Protein AF-A0A1B3NDP9-F1 (afdb_monomer_lite)

Structure (mmCIF, N/CA/C/O backbone):
data_AF-A0A1B3NDP9-F1
#
_entry.id   AF-A0A1B3NDP9-F1
#
loop_
_atom_site.group_PDB
_atom_site.id
_atom_site.type_symbol
_atom_site.label_atom_id
_atom_site.label_alt_id
_atom_site.label_comp_id
_atom_site.label_asym_id
_atom_site.label_entity_id
_atom_site.label_seq_id
_atom_site.pdbx_PDB_ins_code
_atom_site.Cartn_x
_atom_site.Cartn_y
_atom_site.Cartn_z
_atom_site.occupancy
_atom_site.B_iso_or_equiv
_atom_site.auth_seq_id
_atom_site.auth_comp_id
_atom_site.auth_asym_id
_atom_site.auth_atom_id
_atom_site.pdbx_PDB_model_num
ATOM 1 N N . MET A 1 1 ? 30.688 -17.152 -13.159 1.00 40.81 1 MET A N 1
ATOM 2 C CA . MET A 1 1 ? 31.015 -16.757 -11.773 1.00 40.81 1 MET A CA 1
ATOM 3 C C . MET A 1 1 ? 29.849 -17.170 -10.891 1.00 40.81 1 MET A C 1
ATOM 5 O O . MET A 1 1 ? 28.727 -16.907 -11.308 1.00 40.81 1 MET A O 1
ATOM 9 N N . PRO A 1 2 ? 30.058 -17.880 -9.772 1.00 32.66 2 PRO A N 1
ATOM 10 C CA . PRO A 1 2 ? 28.953 -18.312 -8.930 1.00 32.66 2 PRO A CA 1
ATOM 11 C C . PRO A 1 2 ? 28.481 -17.126 -8.084 1.00 32.66 2 PRO A C 1
ATOM 13 O O . PRO A 1 2 ? 29.276 -16.501 -7.384 1.00 32.66 2 PRO A O 1
ATOM 16 N N . VAL A 1 3 ? 27.194 -16.797 -8.183 1.00 34.94 3 VAL A N 1
ATOM 17 C CA . VAL A 1 3 ? 26.541 -15.841 -7.287 1.00 34.94 3 VAL A CA 1
ATOM 18 C C . VAL A 1 3 ? 26.443 -16.514 -5.922 1.00 34.94 3 VAL A C 1
ATOM 20 O O . VAL A 1 3 ? 25.873 -17.597 -5.790 1.00 34.94 3 VAL A O 1
ATOM 23 N N . VAL A 1 4 ? 27.069 -15.904 -4.920 1.00 35.12 4 VAL A N 1
ATOM 24 C CA . VAL A 1 4 ? 27.038 -16.370 -3.534 1.00 35.12 4 VAL A CA 1
ATOM 25 C C . VAL A 1 4 ? 25.612 -16.195 -3.018 1.00 35.12 4 VAL A C 1
ATOM 27 O O . VAL A 1 4 ? 25.198 -15.092 -2.677 1.00 35.12 4 VAL A O 1
ATOM 30 N N . SER A 1 5 ? 24.854 -17.289 -2.980 1.00 41.88 5 SER A N 1
ATOM 31 C CA . SER A 1 5 ? 23.540 -17.330 -2.343 1.00 41.88 5 SER A CA 1
ATOM 32 C C . SER A 1 5 ? 23.745 -17.364 -0.829 1.00 41.88 5 SER A C 1
ATOM 34 O O . SER A 1 5 ? 23.918 -18.432 -0.237 1.00 41.88 5 SER A O 1
ATOM 36 N N . GLN A 1 6 ? 23.789 -16.193 -0.190 1.00 36.75 6 GLN A N 1
ATOM 37 C CA . GLN A 1 6 ? 23.685 -16.122 1.265 1.00 36.75 6 GLN A CA 1
ATOM 38 C C . GLN A 1 6 ? 22.266 -16.530 1.656 1.00 36.75 6 GLN A C 1
ATOM 40 O O . GLN A 1 6 ? 21.321 -15.756 1.545 1.00 36.75 6 GLN A O 1
ATOM 45 N N . THR A 1 7 ? 22.124 -17.775 2.106 1.00 38.69 7 THR A N 1
ATOM 46 C CA . THR A 1 7 ? 20.913 -18.236 2.784 1.00 38.69 7 THR A CA 1
ATOM 47 C C . THR A 1 7 ? 20.941 -17.644 4.187 1.00 38.69 7 THR A C 1
ATOM 49 O O . THR A 1 7 ? 21.452 -18.253 5.124 1.00 38.69 7 THR A O 1
ATOM 52 N N . ILE A 1 8 ? 20.464 -16.408 4.321 1.00 39.12 8 ILE A N 1
ATOM 53 C CA . ILE A 1 8 ? 20.088 -15.876 5.626 1.00 39.12 8 ILE A CA 1
ATOM 54 C C . ILE A 1 8 ? 18.758 -16.548 5.951 1.00 39.12 8 ILE A C 1
ATOM 56 O O . ILE A 1 8 ? 17.763 -16.318 5.266 1.00 39.12 8 ILE A O 1
ATOM 60 N N . ALA A 1 9 ? 18.750 -17.417 6.961 1.00 36.53 9 ALA A N 1
ATOM 61 C CA . ALA A 1 9 ? 17.515 -17.865 7.585 1.00 36.53 9 ALA A CA 1
ATOM 62 C C . ALA A 1 9 ? 16.862 -16.636 8.234 1.00 36.53 9 ALA A C 1
ATOM 64 O O . ALA A 1 9 ? 17.174 -16.270 9.366 1.00 36.53 9 ALA A O 1
ATOM 65 N N . LEU A 1 10 ? 16.037 -15.932 7.462 1.00 39.84 10 LEU A N 1
ATOM 66 C CA . LEU A 1 10 ? 15.245 -14.815 7.941 1.00 39.84 10 LEU A CA 1
ATOM 67 C C . LEU A 1 10 ? 14.065 -15.425 8.693 1.00 39.84 10 LEU A C 1
ATOM 69 O O . LEU A 1 10 ? 13.081 -15.831 8.081 1.00 39.84 10 LEU A O 1
ATOM 73 N N . ASN A 1 11 ? 14.181 -15.510 10.021 1.00 43.97 11 ASN A N 1
ATOM 74 C CA . ASN A 1 11 ? 12.992 -15.453 10.869 1.00 43.97 11 ASN A CA 1
ATOM 75 C C . ASN A 1 11 ? 12.136 -14.295 10.336 1.00 43.97 11 ASN A C 1
ATOM 77 O O . ASN A 1 11 ? 12.702 -13.224 10.088 1.00 43.97 11 ASN A O 1
ATOM 81 N N . GLU A 1 12 ? 10.837 -14.512 10.096 1.00 50.56 12 GLU A N 1
ATOM 82 C CA . GLU A 1 12 ? 9.945 -13.408 9.723 1.00 50.56 12 GLU A CA 1
ATOM 83 C C . GLU A 1 12 ? 10.166 -12.294 10.743 1.00 50.56 12 GLU A C 1
ATOM 85 O O . GLU A 1 12 ? 10.033 -12.550 11.945 1.00 50.56 12 GLU A O 1
ATOM 90 N N . PRO A 1 13 ? 10.653 -11.116 10.326 1.00 49.94 13 PRO A N 1
ATOM 91 C CA . PRO A 1 13 ? 11.009 -10.124 11.307 1.00 49.94 13 PRO A CA 1
ATOM 92 C C . PRO A 1 13 ? 9.750 -9.635 11.986 1.00 49.94 13 PRO A C 1
ATOM 94 O O . PRO A 1 13 ? 8.660 -9.620 11.418 1.00 49.94 13 PRO A O 1
ATOM 97 N N . ASP A 1 14 ? 9.955 -9.206 13.218 1.00 57.84 14 ASP A N 1
ATOM 98 C CA . ASP A 1 14 ? 9.004 -8.388 13.929 1.00 57.84 14 ASP A CA 1
ATOM 99 C C . ASP A 1 14 ? 8.771 -7.113 13.107 1.00 57.84 14 ASP A C 1
ATOM 101 O O . ASP A 1 14 ? 9.648 -6.249 13.008 1.00 57.84 14 ASP A O 1
ATOM 105 N N . LEU A 1 15 ? 7.624 -7.050 12.432 1.00 63.59 15 LEU A N 1
ATOM 106 C CA . LEU A 1 15 ? 7.212 -5.924 11.600 1.00 63.59 15 LEU A CA 1
ATOM 107 C C . LEU A 1 15 ? 6.603 -4.793 12.441 1.00 63.59 15 LEU A C 1
ATOM 109 O O . LEU A 1 15 ? 5.802 -4.010 11.932 1.00 63.59 15 LEU A O 1
ATOM 113 N N . ALA A 1 16 ? 6.969 -4.696 13.720 1.00 59.72 16 ALA A N 1
ATOM 114 C CA . ALA A 1 16 ? 6.614 -3.573 14.571 1.00 59.72 16 ALA A CA 1
ATOM 115 C C . ALA A 1 16 ? 7.004 -2.221 13.913 1.00 59.72 16 ALA A C 1
ATOM 117 O O . ALA A 1 16 ? 8.060 -2.102 13.294 1.00 59.72 16 ALA A O 1
ATOM 118 N N . PRO A 1 17 ? 6.199 -1.152 14.023 1.00 51.91 17 PRO A N 1
ATOM 119 C CA . PRO A 1 17 ? 6.420 0.127 13.345 1.00 51.91 17 PRO A CA 1
ATOM 120 C C . PRO A 1 17 ? 7.770 0.786 13.612 1.00 51.91 17 PRO A C 1
ATOM 122 O O . PRO A 1 17 ? 8.329 1.416 12.714 1.00 51.91 17 PRO A O 1
ATOM 125 N N . GLU A 1 18 ? 8.331 0.622 14.808 1.00 57.50 18 GLU A N 1
ATOM 126 C CA . GLU A 1 18 ? 9.677 1.085 15.146 1.00 57.50 18 GLU A CA 1
ATOM 127 C C . GLU A 1 18 ? 10.772 0.441 14.276 1.00 57.50 18 GLU A C 1
ATOM 129 O O . GLU A 1 18 ? 11.823 1.057 14.064 1.00 57.50 18 GLU A O 1
ATOM 134 N N . THR A 1 19 ? 10.520 -0.747 13.715 1.00 65.62 19 THR A N 1
ATOM 135 C CA . THR A 1 19 ? 11.422 -1.470 12.806 1.00 65.62 19 THR A CA 1
ATOM 136 C C . THR A 1 19 ? 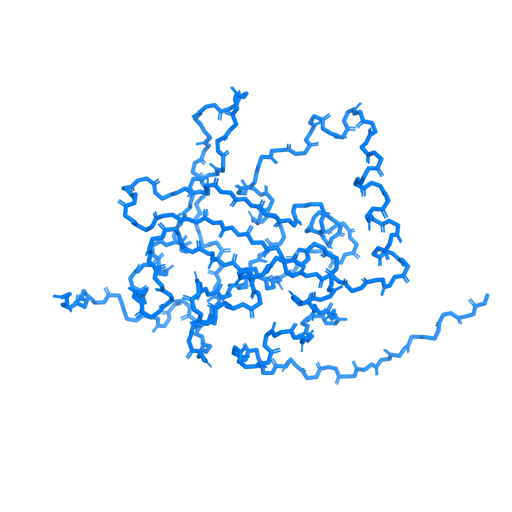11.064 -1.270 11.328 1.00 65.62 19 THR A C 1
ATOM 138 O O . THR A 1 19 ? 11.900 -1.522 10.457 1.00 65.62 19 THR A O 1
ATOM 141 N N . LEU A 1 20 ? 9.888 -0.709 11.007 1.00 77.38 20 LEU A N 1
ATOM 142 C CA . LEU A 1 20 ? 9.406 -0.567 9.624 1.00 77.38 20 LEU A CA 1
ATOM 143 C C . LEU A 1 20 ? 10.188 0.434 8.763 1.00 77.38 20 LEU A C 1
ATOM 145 O O . LEU A 1 20 ? 9.966 0.495 7.556 1.00 77.38 20 LEU A O 1
ATOM 149 N N . LYS A 1 21 ? 11.152 1.180 9.318 1.00 85.62 21 LYS A N 1
ATOM 150 C CA . LYS A 1 21 ? 12.063 2.015 8.510 1.00 85.62 21 LYS A CA 1
ATOM 151 C C . LYS A 1 21 ? 12.954 1.178 7.598 1.00 85.62 21 LYS A C 1
ATOM 153 O O . LYS A 1 21 ? 13.183 1.570 6.456 1.00 85.62 21 LYS A O 1
ATOM 158 N N . ARG A 1 22 ? 13.459 0.047 8.095 1.00 89.69 22 ARG A N 1
ATOM 159 C CA . ARG A 1 22 ? 14.255 -0.905 7.320 1.00 89.69 22 ARG A CA 1
ATOM 160 C C . ARG A 1 22 ? 14.105 -2.298 7.913 1.00 89.69 22 ARG A C 1
ATOM 162 O O . ARG A 1 22 ? 14.540 -2.539 9.033 1.00 89.69 22 ARG A O 1
ATOM 169 N N . PHE A 1 23 ? 13.540 -3.213 7.141 1.00 88.50 23 PHE A N 1
ATOM 170 C CA . PHE A 1 23 ? 13.155 -4.543 7.612 1.00 88.50 23 PHE A CA 1
ATOM 171 C C . PHE A 1 23 ? 13.248 -5.565 6.476 1.00 88.50 23 PHE A C 1
ATOM 173 O O . PHE A 1 23 ? 13.549 -5.206 5.338 1.00 88.50 23 PHE A O 1
ATOM 180 N N . SER A 1 24 ? 13.032 -6.846 6.775 1.00 86.81 24 SER A N 1
ATOM 181 C CA . SER A 1 24 ? 12.961 -7.898 5.752 1.00 86.81 24 SER A CA 1
ATOM 182 C C . SER A 1 24 ? 11.559 -8.506 5.673 1.00 86.81 24 SER A C 1
ATOM 184 O O . SER A 1 24 ? 10.819 -8.456 6.631 1.00 86.81 24 SER A O 1
ATOM 186 N N . HIS A 1 25 ? 11.129 -9.078 4.560 1.00 86.62 25 HIS A N 1
ATOM 187 C CA . HIS A 1 25 ? 9.886 -9.857 4.502 1.00 86.62 25 HIS A CA 1
ATOM 188 C C . HIS A 1 25 ? 9.925 -10.779 3.293 1.00 86.62 25 HIS A C 1
ATOM 190 O O . HIS A 1 25 ? 10.295 -10.342 2.198 1.00 86.62 25 HIS A O 1
ATOM 196 N N . GLY A 1 26 ? 9.585 -12.056 3.483 1.00 83.00 26 GLY A N 1
ATOM 197 C CA . GLY A 1 26 ? 9.612 -13.056 2.411 1.00 83.00 26 GLY A CA 1
ATOM 198 C C . GLY A 1 26 ? 10.949 -13.096 1.659 1.00 83.00 26 GLY A C 1
ATOM 199 O O . GLY A 1 26 ? 10.969 -13.054 0.433 1.00 83.00 26 GLY A O 1
ATOM 200 N N . GLY A 1 27 ? 12.077 -13.053 2.378 1.00 83.00 27 GLY A N 1
ATOM 201 C CA . GLY A 1 27 ? 13.411 -13.075 1.762 1.00 83.00 27 GLY A CA 1
ATOM 202 C C . GLY A 1 27 ? 13.909 -11.746 1.177 1.00 83.00 27 GLY A C 1
ATOM 203 O O . GLY A 1 27 ? 15.006 -11.707 0.626 1.00 83.00 27 GLY A O 1
ATOM 204 N N . ARG A 1 28 ? 13.134 -10.658 1.272 1.00 85.06 28 ARG A N 1
ATOM 205 C CA . ARG A 1 28 ? 13.445 -9.354 0.654 1.00 85.06 28 ARG A CA 1
ATOM 206 C C . ARG A 1 28 ? 13.723 -8.309 1.718 1.00 85.06 28 ARG A C 1
ATOM 208 O O . ARG A 1 28 ? 13.092 -8.353 2.762 1.00 85.06 28 ARG A O 1
ATOM 215 N N . VAL A 1 29 ? 14.612 -7.359 1.446 1.00 90.06 29 VAL A N 1
ATOM 216 C CA . VAL A 1 29 ? 14.857 -6.206 2.326 1.00 90.06 29 VAL A CA 1
ATOM 217 C C . VAL A 1 29 ? 14.084 -5.006 1.793 1.00 90.06 29 VAL A C 1
ATOM 219 O O . VAL A 1 29 ? 14.114 -4.743 0.592 1.00 90.06 29 VAL A O 1
ATOM 222 N N . TYR A 1 30 ? 13.437 -4.273 2.692 1.00 92.12 30 TYR A N 1
ATOM 223 C CA . TYR A 1 30 ? 12.758 -3.016 2.413 1.00 92.12 30 TYR A CA 1
ATOM 224 C C . TYR A 1 30 ? 13.416 -1.884 3.198 1.00 92.12 30 TYR A C 1
ATOM 226 O O . TYR A 1 30 ? 13.801 -2.075 4.351 1.00 92.12 30 TYR A O 1
ATOM 234 N N . ASP A 1 31 ? 13.523 -0.702 2.595 1.00 93.44 31 ASP A N 1
ATOM 235 C CA . ASP A 1 31 ? 14.050 0.506 3.236 1.00 93.44 31 ASP A CA 1
ATOM 236 C C . ASP A 1 31 ? 13.204 1.722 2.837 1.00 93.44 31 ASP A C 1
ATOM 238 O O . ASP A 1 31 ? 13.195 2.135 1.680 1.00 93.44 31 ASP A O 1
ATOM 242 N N . GLN A 1 32 ? 12.486 2.295 3.802 1.00 93.56 32 GLN A N 1
ATOM 243 C CA . GLN A 1 32 ? 11.547 3.401 3.569 1.00 93.56 32 GLN A CA 1
ATOM 244 C C . GLN A 1 32 ? 12.230 4.772 3.566 1.00 93.56 32 GLN A C 1
ATOM 246 O O . GLN A 1 32 ? 11.573 5.783 3.337 1.00 93.56 32 GLN A O 1
ATOM 251 N N . VAL A 1 33 ? 13.531 4.831 3.869 1.00 92.56 33 VAL A N 1
ATOM 252 C CA . VAL A 1 33 ? 14.300 6.080 3.961 1.00 92.56 33 VAL A CA 1
ATOM 253 C C . VAL A 1 33 ? 15.181 6.262 2.732 1.00 92.56 33 VAL A C 1
ATOM 255 O O . VAL A 1 33 ? 15.250 7.356 2.179 1.00 92.56 33 VAL A O 1
ATOM 258 N N . SER A 1 34 ? 15.869 5.199 2.320 1.00 93.88 34 SER A N 1
ATOM 259 C CA . SER A 1 34 ? 16.864 5.219 1.245 1.00 93.88 34 SER A CA 1
ATOM 260 C C . SER A 1 34 ? 16.594 4.216 0.125 1.00 93.88 34 SER A C 1
ATOM 262 O O . SER A 1 34 ? 17.306 4.228 -0.878 1.00 93.88 34 SER A O 1
ATOM 264 N N . GLY A 1 35 ? 15.580 3.358 0.271 1.00 93.75 35 GLY A N 1
ATOM 265 C CA . GLY A 1 35 ? 15.195 2.416 -0.771 1.00 93.75 35 GLY A CA 1
ATOM 266 C C . GLY A 1 35 ? 14.596 3.109 -1.994 1.00 93.75 35 GLY A C 1
ATOM 267 O O . GLY A 1 35 ? 14.087 4.229 -1.933 1.00 93.75 35 GLY A O 1
ATOM 268 N N . LEU A 1 36 ? 14.642 2.424 -3.133 1.00 93.19 36 LEU A N 1
ATOM 269 C CA . LEU A 1 36 ? 14.083 2.928 -4.383 1.00 93.19 36 LEU A CA 1
ATOM 270 C C . LEU A 1 36 ? 12.588 3.216 -4.228 1.00 93.19 36 LEU A C 1
ATOM 272 O O . LEU A 1 36 ? 11.820 2.346 -3.810 1.00 93.19 36 LEU A O 1
ATOM 276 N N . GLY A 1 37 ? 12.206 4.448 -4.573 1.00 92.06 37 GLY A N 1
ATOM 277 C CA . GLY A 1 37 ? 10.855 4.979 -4.394 1.00 92.06 37 GLY A CA 1
ATOM 278 C C . GLY A 1 37 ? 10.448 5.200 -2.939 1.00 92.06 37 GLY A C 1
ATOM 279 O O . GLY A 1 37 ? 9.269 5.097 -2.620 1.00 92.06 37 GLY A O 1
ATOM 280 N N . ALA A 1 38 ? 11.408 5.478 -2.053 1.00 93.69 38 ALA A N 1
ATOM 281 C CA . ALA A 1 38 ? 11.133 5.922 -0.691 1.00 93.69 38 ALA A CA 1
ATOM 282 C C . ALA A 1 38 ? 10.265 7.187 -0.676 1.00 93.69 38 ALA A C 1
ATOM 284 O O . ALA A 1 38 ? 10.551 8.178 -1.353 1.00 93.69 38 ALA A O 1
ATOM 285 N N . VAL A 1 39 ? 9.212 7.149 0.139 1.00 93.25 39 VAL A N 1
ATOM 286 C CA . VAL A 1 39 ? 8.258 8.246 0.325 1.00 93.25 39 VAL A CA 1
ATOM 287 C C . VAL A 1 39 ? 8.268 8.635 1.806 1.00 93.25 39 VAL A C 1
ATOM 289 O O . VAL A 1 39 ? 8.058 7.764 2.653 1.00 93.25 39 VAL A O 1
ATOM 292 N N . PRO A 1 40 ? 8.479 9.921 2.159 1.00 93.06 40 PRO A N 1
ATOM 293 C CA . PRO A 1 40 ? 8.628 10.345 3.554 1.00 93.06 40 PRO A CA 1
ATOM 294 C C . PRO A 1 40 ? 7.479 9.948 4.489 1.00 93.06 40 PRO A C 1
ATOM 296 O O . PRO A 1 40 ? 7.720 9.690 5.668 1.00 93.06 40 PRO A O 1
ATOM 299 N N . ASP A 1 41 ? 6.249 9.894 3.977 1.00 93.94 41 ASP A N 1
ATOM 300 C CA . ASP A 1 41 ? 5.072 9.531 4.773 1.00 93.94 41 ASP A CA 1
ATOM 301 C C . ASP A 1 41 ? 5.047 8.035 5.108 1.00 93.94 41 ASP A C 1
ATOM 303 O O . ASP A 1 41 ? 4.680 7.662 6.220 1.00 93.94 41 ASP A O 1
ATOM 307 N N . VAL A 1 42 ? 5.544 7.179 4.208 1.00 93.31 42 VAL A N 1
ATOM 308 C CA . VAL A 1 42 ? 5.702 5.738 4.466 1.00 93.31 42 VAL A CA 1
ATOM 309 C C . VAL A 1 42 ? 6.754 5.489 5.554 1.00 93.31 42 VAL A C 1
ATOM 311 O O . VAL A 1 42 ? 6.582 4.613 6.395 1.00 93.31 42 VAL A O 1
ATOM 314 N N . ALA A 1 43 ? 7.808 6.309 5.629 1.00 91.38 43 ALA A N 1
ATOM 315 C CA . ALA A 1 43 ? 8.793 6.242 6.716 1.00 91.38 43 ALA A CA 1
ATOM 316 C C . ALA A 1 43 ? 8.241 6.671 8.095 1.00 91.38 43 ALA A C 1
ATOM 318 O O . ALA A 1 43 ? 8.939 6.535 9.104 1.00 91.38 43 ALA A O 1
ATOM 319 N N . LYS A 1 44 ? 7.017 7.213 8.136 1.00 91.94 44 LYS A N 1
ATOM 320 C CA . LYS A 1 44 ? 6.281 7.670 9.326 1.00 91.94 44 LYS A CA 1
ATOM 321 C C . LYS A 1 44 ? 4.906 6.995 9.393 1.00 91.94 44 LYS A C 1
ATOM 323 O O . LYS A 1 44 ? 3.891 7.641 9.670 1.00 91.94 44 LYS A O 1
ATOM 328 N N . ILE A 1 45 ? 4.862 5.706 9.054 1.00 92.50 45 ILE A N 1
ATOM 329 C CA . ILE A 1 45 ? 3.605 4.971 8.902 1.00 92.50 45 ILE A CA 1
ATOM 330 C C . ILE A 1 45 ? 2.802 4.905 10.205 1.00 92.50 45 ILE A C 1
ATOM 332 O O . ILE A 1 45 ? 1.587 5.024 10.168 1.00 92.50 45 ILE A O 1
ATOM 336 N N . ASP A 1 46 ? 3.474 4.857 11.354 1.00 90.81 46 ASP A N 1
ATOM 337 C CA . ASP A 1 46 ? 2.885 4.958 12.697 1.00 90.81 46 ASP A CA 1
ATOM 338 C C . ASP A 1 46 ? 2.102 6.261 12.941 1.00 90.81 46 ASP A C 1
ATOM 340 O O . ASP A 1 46 ? 1.267 6.335 13.843 1.00 90.81 46 ASP A O 1
ATOM 344 N N . HIS A 1 47 ? 2.354 7.295 12.136 1.00 93.19 47 HIS A N 1
ATOM 345 C CA . HIS A 1 47 ? 1.619 8.551 12.159 1.00 93.19 47 HIS A CA 1
ATOM 346 C C . HIS A 1 47 ? 0.560 8.640 11.054 1.00 93.19 47 HIS A C 1
ATOM 348 O O . HIS A 1 47 ? -0.548 9.122 11.306 1.00 93.19 47 HIS A O 1
ATOM 354 N N . TYR A 1 48 ? 0.890 8.212 9.835 1.00 95.62 48 TYR A N 1
ATOM 355 C CA . TYR A 1 48 ? 0.074 8.477 8.643 1.00 95.62 48 TYR A CA 1
ATOM 356 C C . TYR A 1 48 ? -0.799 7.316 8.177 1.00 95.62 48 TYR A C 1
ATOM 358 O O . TYR A 1 48 ? -1.647 7.520 7.307 1.00 95.62 48 TYR A O 1
ATOM 366 N N . GLY A 1 49 ? -0.604 6.113 8.707 1.00 96.00 49 GLY A N 1
ATOM 367 C CA . GLY A 1 49 ? -1.208 4.944 8.102 1.00 96.00 49 GLY A CA 1
ATOM 368 C C . GLY A 1 49 ? -1.042 3.645 8.867 1.00 96.00 49 GLY A C 1
ATOM 369 O O . GLY A 1 49 ? -0.925 3.608 10.088 1.00 96.00 49 GLY A O 1
ATOM 370 N N . LEU A 1 50 ? -1.073 2.567 8.098 1.00 96.12 50 LEU A N 1
ATOM 371 C CA . LEU A 1 50 ? -0.876 1.196 8.549 1.00 96.12 50 LEU A CA 1
ATOM 372 C C . LEU A 1 50 ? -0.188 0.390 7.446 1.00 96.12 50 LEU A C 1
ATOM 374 O O . LEU A 1 50 ? -0.123 0.834 6.296 1.00 96.12 50 LEU A O 1
ATOM 378 N N . VAL A 1 51 ? 0.322 -0.793 7.776 1.00 96.25 51 VAL A N 1
ATOM 379 C CA . VAL A 1 51 ? 0.875 -1.726 6.783 1.00 96.25 51 VAL A CA 1
ATOM 380 C C . VAL A 1 51 ? -0.035 -2.932 6.663 1.00 96.25 51 VAL A C 1
ATOM 382 O O . VAL A 1 51 ? -0.427 -3.508 7.667 1.00 96.25 51 VAL A O 1
ATOM 385 N N . VAL A 1 52 ? -0.351 -3.345 5.442 1.00 97.19 52 VAL A N 1
ATOM 386 C CA . VAL A 1 52 ? -1.116 -4.566 5.166 1.00 97.19 52 VAL A CA 1
ATOM 387 C C . VAL A 1 52 ? -0.266 -5.576 4.414 1.00 97.19 52 VAL A C 1
ATOM 389 O O . VAL A 1 52 ? 0.635 -5.200 3.662 1.00 97.19 52 VAL A O 1
ATOM 392 N N . MET A 1 53 ? -0.587 -6.856 4.580 1.00 96.38 53 MET A N 1
ATOM 393 C CA . MET A 1 53 ? -0.036 -7.930 3.757 1.00 96.38 53 MET A CA 1
ATOM 394 C C . MET A 1 53 ? -0.929 -8.147 2.546 1.00 96.38 53 MET A C 1
ATOM 396 O O . MET A 1 53 ? -1.944 -8.834 2.612 1.00 96.38 53 MET A O 1
ATOM 400 N N . MET A 1 54 ? -0.555 -7.537 1.427 1.00 98.00 54 MET A N 1
ATOM 401 C CA . MET A 1 54 ? -1.344 -7.549 0.199 1.00 98.00 54 MET A CA 1
ATOM 402 C C . MET A 1 54 ? -0.601 -8.311 -0.891 1.00 98.00 54 MET A C 1
ATOM 404 O O . MET A 1 54 ? 0.604 -8.139 -1.078 1.00 98.00 54 MET A O 1
ATOM 408 N N . ARG A 1 55 ? -1.316 -9.148 -1.647 1.00 98.19 55 ARG A N 1
ATOM 409 C CA . ARG A 1 55 ? -0.723 -9.799 -2.821 1.00 98.19 55 ARG A CA 1
ATOM 410 C C . ARG A 1 55 ? -0.365 -8.757 -3.888 1.00 98.19 55 ARG A C 1
ATOM 412 O O . ARG A 1 55 ? -1.167 -7.848 -4.127 1.00 98.19 55 ARG A O 1
ATOM 419 N N . PRO A 1 56 ? 0.782 -8.892 -4.575 1.00 97.88 56 PRO A N 1
ATOM 420 C CA . PRO A 1 56 ? 1.149 -8.020 -5.684 1.00 97.88 56 PRO A CA 1
ATOM 421 C C . PRO A 1 56 ? 0.043 -7.866 -6.738 1.00 97.88 56 PRO A C 1
ATOM 423 O O . PRO A 1 56 ? -0.228 -6.751 -7.180 1.00 97.88 56 PRO A O 1
ATOM 426 N N . SER A 1 57 ? -0.642 -8.951 -7.109 1.00 98.00 57 SER A N 1
ATOM 427 C CA . SER A 1 57 ? -1.756 -8.925 -8.065 1.00 98.00 57 SER A CA 1
ATOM 428 C C . SER A 1 57 ? -2.924 -8.051 -7.596 1.00 98.00 57 SER A C 1
ATOM 430 O O . SER A 1 57 ? -3.462 -7.271 -8.385 1.00 98.00 57 SER A O 1
ATOM 432 N N . VAL A 1 58 ? -3.270 -8.114 -6.307 1.00 98.38 58 VAL A N 1
ATOM 433 C CA . VAL A 1 58 ? -4.317 -7.286 -5.695 1.00 98.38 58 VAL A CA 1
ATOM 434 C C . VAL A 1 58 ? -3.905 -5.817 -5.716 1.00 98.38 58 VAL A C 1
ATOM 436 O O . VAL A 1 58 ? -4.668 -4.984 -6.204 1.00 98.38 58 VAL A O 1
ATOM 439 N N . PHE A 1 59 ? -2.679 -5.492 -5.298 1.00 98.50 59 PHE A N 1
ATOM 440 C CA . PHE A 1 59 ? -2.159 -4.121 -5.362 1.00 98.50 59 PHE A CA 1
ATOM 441 C C . PHE A 1 59 ? -2.228 -3.553 -6.787 1.00 98.50 59 PHE A C 1
ATOM 443 O O . PHE A 1 59 ? -2.707 -2.439 -7.003 1.00 98.50 59 PHE A O 1
ATOM 450 N N . LEU A 1 60 ? -1.786 -4.328 -7.781 1.00 97.44 60 LEU A N 1
ATOM 451 C CA . LEU A 1 60 ? -1.803 -3.906 -9.183 1.00 97.44 60 LEU A CA 1
ATOM 452 C C . LEU A 1 60 ? -3.228 -3.719 -9.715 1.00 97.44 60 LEU A C 1
ATOM 454 O O . LEU A 1 60 ? -3.452 -2.801 -10.499 1.00 97.44 60 LEU A O 1
ATOM 458 N N . SER A 1 61 ? -4.194 -4.526 -9.260 1.00 96.94 61 SER A N 1
ATOM 459 C CA . SER A 1 61 ? -5.612 -4.371 -9.622 1.00 96.94 61 SER A CA 1
ATOM 460 C C . SER A 1 61 ? -6.251 -3.088 -9.073 1.00 96.94 61 SER A C 1
ATOM 462 O O . SER A 1 61 ? -7.241 -2.615 -9.630 1.00 96.94 61 SER A O 1
ATOM 464 N N . LEU A 1 62 ? -5.667 -2.512 -8.014 1.00 97.62 62 LEU A N 1
ATOM 465 C CA . LEU A 1 62 ? -6.088 -1.265 -7.364 1.00 97.62 62 LEU A CA 1
ATOM 466 C C . LEU A 1 62 ? -5.429 -0.011 -7.968 1.00 97.62 62 LEU A C 1
ATOM 468 O O . LEU A 1 62 ? -5.913 1.105 -7.752 1.00 97.62 62 LEU A O 1
ATOM 472 N N . CYS A 1 63 ? -4.396 -0.193 -8.789 1.00 96.06 63 CYS A N 1
ATOM 473 C CA . CYS A 1 63 ? -3.725 0.874 -9.524 1.0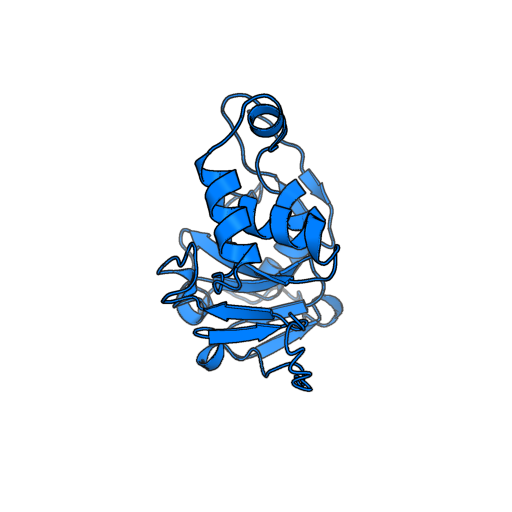0 96.06 63 CYS A CA 1
ATOM 474 C C . CYS A 1 63 ? -4.235 0.970 -10.977 1.00 96.06 63 CYS A C 1
ATOM 476 O O . CYS A 1 63 ? -4.828 0.025 -11.501 1.00 96.06 63 CYS A O 1
ATOM 478 N N . PRO A 1 64 ? -3.986 2.084 -11.688 1.00 91.56 64 PRO A N 1
ATOM 479 C CA . PRO A 1 64 ? -4.236 2.163 -13.120 1.00 91.56 64 PRO A CA 1
ATOM 480 C C . PRO A 1 64 ? -3.445 1.105 -13.896 1.00 91.56 64 PRO A C 1
ATOM 482 O O . PRO A 1 64 ? -2.295 0.807 -13.561 1.00 91.56 64 PRO A O 1
ATOM 485 N N . SER A 1 65 ? -4.045 0.579 -14.966 1.00 85.50 65 SER A N 1
ATOM 486 C CA . SER A 1 65 ? -3.426 -0.447 -15.809 1.00 85.50 65 SER A CA 1
ATOM 487 C C . SER A 1 65 ? -2.076 0.003 -16.380 1.00 85.50 65 SER A C 1
ATOM 489 O O . SER A 1 65 ? -1.908 1.150 -16.791 1.00 85.50 65 SER A O 1
ATOM 491 N N . LEU A 1 66 ? -1.129 -0.935 -16.445 1.00 81.88 66 LEU A N 1
ATOM 492 C CA . LEU A 1 66 ? 0.158 -0.770 -17.127 1.00 81.88 66 LEU A CA 1
ATOM 493 C C . LEU A 1 66 ? 0.081 -1.097 -18.632 1.00 81.88 66 LEU A C 1
ATOM 495 O O . LEU A 1 66 ? 1.096 -1.050 -19.317 1.00 81.88 66 LEU A O 1
ATOM 499 N N . GLU A 1 67 ? -1.077 -1.477 -19.181 1.00 76.81 67 GLU A N 1
ATOM 500 C CA . GLU A 1 67 ? -1.188 -1.926 -20.581 1.00 76.81 67 GLU A CA 1
ATOM 501 C C . GLU A 1 67 ? -0.808 -0.860 -21.617 1.00 76.81 67 GLU A C 1
ATOM 503 O O . GLU A 1 67 ? -0.284 -1.188 -22.683 1.00 76.81 67 GLU A O 1
ATOM 508 N N . SER A 1 68 ? -1.065 0.420 -21.345 1.00 68.25 68 SER A N 1
ATOM 509 C CA . SER A 1 68 ? -0.598 1.518 -22.203 1.00 68.25 68 SER A CA 1
ATOM 510 C C . SER A 1 68 ? 0.932 1.594 -22.228 1.00 68.25 68 SER A C 1
ATOM 512 O O . SER A 1 68 ? 1.518 1.738 -23.297 1.00 68.25 68 SER A O 1
ATOM 514 N N . GLU A 1 69 ? 1.576 1.388 -21.083 1.00 69.62 69 GLU A N 1
ATOM 515 C CA . GLU A 1 69 ? 3.034 1.413 -20.912 1.00 69.62 69 GLU A CA 1
ATOM 516 C C . GLU A 1 69 ? 3.721 0.122 -21.364 1.00 69.62 69 GLU A C 1
ATOM 518 O O . GLU A 1 69 ? 4.901 0.116 -21.672 1.00 69.62 69 GLU A O 1
ATOM 523 N N . ARG A 1 70 ? 3.000 -0.997 -21.463 1.00 68.06 70 ARG A N 1
ATOM 524 C CA . ARG A 1 70 ? 3.537 -2.218 -22.089 1.00 68.06 70 ARG A CA 1
ATOM 525 C C . ARG A 1 70 ? 3.581 -2.119 -23.614 1.00 68.06 70 ARG A C 1
ATOM 527 O O . ARG A 1 70 ? 4.323 -2.864 -24.247 1.00 68.06 70 ARG A O 1
ATOM 534 N N . ARG A 1 71 ? 2.774 -1.233 -24.211 1.00 70.12 71 ARG A N 1
ATOM 535 C CA . ARG A 1 71 ? 2.716 -1.019 -25.668 1.00 70.12 71 ARG A CA 1
ATOM 536 C C . ARG A 1 71 ? 3.805 -0.079 -26.188 1.00 70.12 71 ARG A C 1
ATOM 538 O O . ARG A 1 71 ? 4.100 -0.124 -27.378 1.00 70.12 71 ARG A O 1
ATOM 545 N N . SER A 1 72 ? 4.414 0.715 -25.311 1.00 68.31 72 SER A N 1
ATOM 546 C CA . SER A 1 72 ? 5.480 1.664 -25.638 1.00 68.31 72 SER A CA 1
ATOM 547 C C . SER A 1 72 ? 6.575 1.564 -24.579 1.00 68.31 72 SER A C 1
ATOM 549 O O . SER A 1 72 ? 6.232 1.692 -23.411 1.00 68.31 72 SER A O 1
ATOM 551 N N . PRO A 1 73 ? 7.859 1.375 -24.934 1.00 69.56 73 PRO A N 1
ATOM 552 C CA . PRO A 1 73 ? 8.939 1.269 -23.953 1.00 69.56 73 PRO A CA 1
ATOM 553 C C . PRO A 1 73 ? 8.885 2.406 -22.926 1.00 69.56 73 PRO A C 1
ATOM 555 O O . PRO A 1 73 ? 8.853 3.578 -23.308 1.00 69.56 73 PRO A O 1
ATOM 558 N N . ASN A 1 74 ? 8.861 2.055 -21.640 1.00 77.12 74 ASN A N 1
ATOM 559 C CA . ASN A 1 74 ? 8.949 3.007 -20.540 1.00 77.12 74 ASN A CA 1
ATOM 560 C C . ASN A 1 74 ? 10.369 2.905 -19.948 1.00 77.12 74 ASN A C 1
ATOM 562 O O . ASN A 1 74 ? 10.609 2.034 -19.109 1.00 77.12 74 ASN A O 1
ATOM 566 N N . PRO A 1 75 ? 11.316 3.761 -20.382 1.00 74.81 75 PRO A N 1
ATOM 567 C CA . PRO A 1 75 ? 12.722 3.645 -19.996 1.00 74.81 75 PRO A CA 1
ATOM 568 C C . PRO A 1 75 ? 12.939 3.771 -18.483 1.00 74.81 75 PRO A C 1
ATOM 570 O O . PRO A 1 75 ? 13.875 3.175 -17.957 1.00 74.81 75 PRO A O 1
ATOM 573 N N . ASP A 1 76 ? 12.059 4.480 -17.772 1.00 81.56 76 ASP A N 1
ATOM 574 C CA . ASP A 1 76 ? 12.139 4.612 -16.315 1.00 81.56 76 ASP A CA 1
ATOM 575 C C . ASP A 1 76 ? 11.738 3.305 -15.611 1.00 81.56 76 ASP A C 1
ATOM 577 O O . ASP A 1 76 ? 12.357 2.907 -14.622 1.00 81.56 76 ASP A O 1
ATOM 581 N N . ALA A 1 77 ? 10.729 2.602 -16.138 1.00 83.00 77 ALA A N 1
ATOM 582 C CA . ALA A 1 77 ? 10.314 1.299 -15.622 1.00 83.00 77 ALA A CA 1
ATOM 583 C C . ALA A 1 77 ? 11.373 0.218 -15.884 1.00 83.00 77 ALA A C 1
ATOM 585 O O . ALA A 1 77 ? 11.630 -0.612 -15.008 1.00 83.00 77 ALA A O 1
ATOM 586 N N . ASP A 1 78 ? 12.008 0.252 -17.058 1.00 85.06 78 ASP A N 1
ATOM 587 C CA . ASP A 1 78 ? 13.078 -0.679 -17.422 1.00 85.06 78 ASP A CA 1
ATOM 588 C C . ASP A 1 78 ?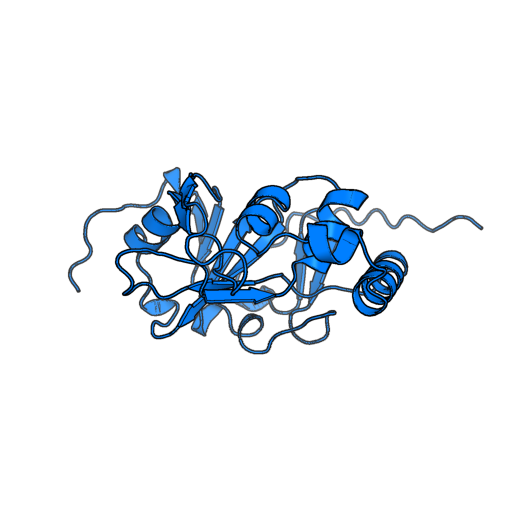 14.326 -0.449 -16.555 1.00 85.06 78 ASP A C 1
ATOM 590 O O . ASP A 1 78 ? 14.835 -1.391 -15.946 1.00 85.06 78 ASP A O 1
ATOM 594 N N . ALA A 1 79 ? 14.760 0.807 -16.391 1.00 87.75 79 ALA A N 1
ATOM 595 C CA . ALA A 1 79 ? 15.882 1.154 -15.518 1.00 87.75 79 ALA A CA 1
ATOM 596 C C . ALA A 1 79 ? 15.629 0.741 -14.058 1.00 87.75 79 ALA A C 1
ATOM 598 O O . ALA A 1 79 ? 16.515 0.202 -13.391 1.00 87.75 79 ALA A O 1
ATOM 599 N N . LEU A 1 80 ? 14.406 0.937 -13.554 1.00 88.56 80 LEU A N 1
ATOM 600 C CA . LEU A 1 80 ? 14.023 0.487 -12.217 1.00 88.56 80 LEU A CA 1
ATOM 601 C C . LEU A 1 80 ? 14.125 -1.039 -12.077 1.00 88.56 80 LEU A C 1
ATOM 603 O O . LEU A 1 80 ? 14.648 -1.527 -11.074 1.00 88.56 80 LEU A O 1
ATOM 607 N N . ALA A 1 81 ? 13.647 -1.795 -13.068 1.00 87.38 81 ALA A N 1
ATOM 608 C CA . ALA A 1 81 ? 13.745 -3.252 -13.066 1.00 87.38 81 ALA A CA 1
ATOM 609 C C . ALA A 1 81 ? 15.208 -3.725 -13.082 1.00 87.38 81 ALA A C 1
ATOM 611 O O . ALA A 1 81 ? 15.558 -4.641 -12.336 1.00 87.38 81 ALA A O 1
ATOM 612 N N . GLU A 1 82 ? 16.077 -3.075 -13.861 1.00 90.12 82 GLU A N 1
ATOM 613 C CA . GLU A 1 82 ? 17.519 -3.354 -13.875 1.00 90.12 82 GLU A CA 1
ATOM 614 C C . GLU A 1 82 ? 18.167 -3.096 -12.510 1.00 90.12 82 GLU A C 1
ATOM 616 O O . GLU A 1 82 ? 18.916 -3.936 -12.008 1.00 90.12 82 GLU A O 1
ATOM 621 N N . MET A 1 83 ? 17.846 -1.969 -11.868 1.00 91.19 83 MET A N 1
ATOM 622 C CA . MET A 1 83 ? 18.354 -1.639 -10.534 1.00 91.19 83 MET A CA 1
ATOM 623 C C . MET A 1 83 ? 17.934 -2.678 -9.488 1.00 91.19 83 MET A C 1
ATOM 625 O O . MET A 1 83 ? 18.761 -3.118 -8.684 1.00 91.19 83 MET A O 1
ATOM 629 N N . LEU A 1 84 ? 16.668 -3.103 -9.506 1.00 89.94 84 LEU A N 1
ATOM 630 C CA . LEU A 1 84 ? 16.157 -4.136 -8.602 1.00 89.94 84 LEU A CA 1
ATOM 631 C C . LEU A 1 84 ? 16.808 -5.498 -8.876 1.00 89.94 84 LEU A C 1
ATOM 633 O O . LEU A 1 84 ? 17.210 -6.184 -7.937 1.00 89.94 84 LEU A O 1
ATOM 637 N N . ALA A 1 85 ? 16.985 -5.869 -10.146 1.00 88.38 85 ALA A N 1
ATOM 638 C CA . ALA A 1 85 ? 17.692 -7.088 -10.537 1.00 88.38 85 ALA A CA 1
ATOM 639 C C . ALA A 1 85 ? 19.173 -7.072 -10.116 1.00 88.38 85 ALA A C 1
ATOM 641 O O . ALA A 1 85 ? 19.731 -8.117 -9.781 1.00 88.38 85 ALA A O 1
ATOM 642 N N . ALA A 1 86 ? 19.797 -5.892 -10.067 1.00 91.75 86 ALA A N 1
ATOM 643 C CA . ALA A 1 86 ? 21.147 -5.687 -9.544 1.00 91.75 86 ALA A CA 1
ATOM 644 C C . ALA A 1 86 ? 21.228 -5.707 -8.001 1.00 91.75 86 ALA A C 1
ATOM 646 O O . ALA A 1 86 ? 22.311 -5.527 -7.442 1.00 91.75 86 ALA A O 1
ATOM 647 N N . GLY A 1 87 ? 20.110 -5.932 -7.302 1.00 89.19 87 GLY A N 1
ATOM 648 C CA . GLY A 1 87 ? 20.057 -6.060 -5.846 1.00 89.19 87 GLY A CA 1
ATOM 649 C C . GLY A 1 87 ? 19.879 -4.741 -5.093 1.00 89.19 87 GLY A C 1
ATOM 650 O O . GLY A 1 87 ? 20.131 -4.696 -3.887 1.00 89.19 87 GLY A O 1
ATOM 651 N N . GLN A 1 88 ? 19.459 -3.662 -5.764 1.00 92.38 88 GLN A N 1
ATOM 652 C CA . GLN A 1 88 ? 19.062 -2.438 -5.065 1.00 92.38 88 GLN A CA 1
ATOM 653 C C . GLN A 1 88 ? 17.838 -2.692 -4.177 1.00 92.38 88 GLN A C 1
ATOM 655 O O . GLN A 1 88 ? 16.921 -3.431 -4.533 1.00 92.38 88 GLN A O 1
ATOM 660 N N . ILE A 1 89 ? 17.825 -2.048 -3.012 1.00 92.25 89 ILE A N 1
ATOM 661 C CA . ILE A 1 89 ? 16.767 -2.202 -2.012 1.00 92.25 89 ILE A CA 1
ATOM 662 C C . ILE A 1 89 ? 15.599 -1.282 -2.366 1.00 92.25 89 ILE A C 1
ATOM 664 O O . ILE A 1 89 ? 15.801 -0.108 -2.669 1.00 92.25 89 ILE A O 1
ATOM 668 N N . ALA A 1 90 ? 14.377 -1.805 -2.306 1.00 93.94 90 ALA A N 1
ATOM 669 C CA . ALA A 1 90 ? 13.151 -1.060 -2.569 1.00 93.94 90 ALA A CA 1
ATOM 670 C C . ALA A 1 90 ? 12.526 -0.493 -1.285 1.00 93.94 90 ALA A C 1
ATOM 672 O O . ALA A 1 90 ? 12.655 -1.069 -0.206 1.00 93.94 90 ALA A O 1
ATOM 673 N N . SER A 1 91 ? 11.776 0.598 -1.418 1.00 95.00 91 SER A N 1
ATOM 674 C CA . SER A 1 91 ? 10.749 0.986 -0.446 1.00 95.00 91 SER A CA 1
ATOM 675 C C . SER A 1 91 ? 9.459 0.193 -0.695 1.00 95.00 91 SER A C 1
ATOM 677 O O . SER A 1 91 ? 9.230 -0.289 -1.813 1.00 95.00 91 SER A O 1
ATOM 679 N N . MET A 1 92 ? 8.588 0.088 0.317 1.00 94.94 92 MET A N 1
ATOM 680 C CA . MET A 1 92 ? 7.235 -0.457 0.130 1.00 94.94 92 MET A CA 1
ATOM 681 C C . MET A 1 92 ? 6.469 0.365 -0.912 1.00 94.94 92 MET A C 1
ATOM 683 O O . MET A 1 92 ? 6.749 1.550 -1.107 1.00 94.94 92 MET A O 1
ATOM 687 N N . GLY A 1 93 ? 5.507 -0.266 -1.585 1.00 96.94 93 GLY A N 1
ATOM 688 C CA . GLY A 1 93 ? 4.468 0.472 -2.302 1.00 96.94 93 GLY A CA 1
ATOM 689 C C . GLY A 1 93 ? 3.446 1.050 -1.322 1.00 96.94 93 GLY A C 1
ATOM 690 O O . GLY A 1 93 ? 3.333 0.576 -0.186 1.00 96.94 93 GLY A O 1
ATOM 691 N N . PHE A 1 94 ? 2.685 2.051 -1.760 1.00 98.00 94 PHE A N 1
ATOM 692 C CA . PHE A 1 94 ? 1.588 2.595 -0.964 1.00 98.00 94 PHE A CA 1
ATOM 693 C C . PHE A 1 94 ? 0.304 2.779 -1.771 1.00 98.00 94 PHE A C 1
ATOM 695 O O . PHE A 1 94 ? 0.341 2.993 -2.984 1.00 98.00 94 PHE A O 1
ATOM 702 N N . LEU A 1 95 ? -0.825 2.756 -1.062 1.00 98.44 95 LEU A N 1
ATOM 703 C CA . LEU A 1 95 ? -2.129 3.236 -1.517 1.00 98.44 95 LEU A CA 1
ATOM 704 C C . LEU A 1 95 ? -2.600 4.340 -0.565 1.00 98.44 95 LEU A C 1
ATOM 706 O O . LEU A 1 95 ? -2.612 4.148 0.648 1.00 98.44 95 LEU A O 1
ATOM 710 N N . ALA A 1 96 ? -2.992 5.494 -1.098 1.00 98.12 96 ALA A N 1
ATOM 711 C CA . ALA A 1 96 ? -3.554 6.586 -0.308 1.00 98.12 96 ALA A CA 1
ATOM 712 C C . ALA A 1 96 ? -5.081 6.603 -0.425 1.00 98.12 96 ALA A C 1
ATOM 714 O O . ALA A 1 96 ? -5.619 6.593 -1.537 1.00 98.12 96 ALA A O 1
ATOM 715 N N . LEU A 1 97 ? -5.769 6.671 0.711 1.00 97.69 97 LEU A N 1
ATOM 716 C CA . LEU A 1 97 ? -7.227 6.646 0.838 1.00 97.69 97 LEU A CA 1
ATOM 717 C C . LEU A 1 97 ? -7.726 7.885 1.595 1.00 97.69 97 LEU A C 1
ATOM 719 O O . LEU A 1 97 ? -6.956 8.590 2.243 1.00 97.69 97 LEU A O 1
ATOM 723 N N . ASN A 1 98 ? -9.030 8.138 1.536 1.00 96.44 98 ASN A N 1
ATOM 724 C CA . ASN A 1 98 ? -9.722 9.067 2.429 1.00 96.44 98 ASN A CA 1
ATOM 725 C C . ASN A 1 98 ? -10.874 8.304 3.093 1.00 96.44 98 ASN A C 1
ATOM 727 O O . ASN A 1 98 ? -11.776 7.846 2.391 1.00 96.44 98 ASN A O 1
ATOM 731 N N . LEU A 1 99 ? -10.832 8.131 4.418 1.00 94.62 99 LEU A N 1
ATOM 732 C CA . LEU A 1 99 ? -11.807 7.298 5.136 1.00 94.62 99 LEU A CA 1
ATOM 733 C C . LEU A 1 99 ? -13.199 7.931 5.187 1.00 94.62 99 LEU A C 1
ATOM 735 O O . LEU A 1 99 ? -14.201 7.212 5.258 1.00 94.62 99 LEU A O 1
ATOM 739 N N . ALA A 1 100 ? -13.260 9.260 5.097 1.00 92.69 100 ALA A N 1
ATOM 740 C CA . ALA A 1 100 ? -14.503 10.018 5.044 1.00 92.69 100 ALA A CA 1
ATOM 741 C C . ALA A 1 100 ? -15.265 9.859 3.715 1.00 92.69 100 ALA A C 1
ATOM 743 O O . ALA A 1 100 ? -16.407 10.304 3.618 1.00 92.69 100 ALA A O 1
ATOM 744 N N . ASP A 1 101 ? -14.666 9.245 2.687 1.00 91.31 101 ASP A N 1
ATOM 745 C CA . ASP A 1 101 ? -15.371 8.965 1.438 1.00 91.31 101 ASP A CA 1
ATOM 746 C C . ASP A 1 101 ? -16.399 7.834 1.638 1.00 91.31 101 ASP A C 1
ATOM 748 O O . ASP A 1 101 ? -16.060 6.745 2.110 1.00 91.31 101 ASP A O 1
ATOM 752 N N . ASP A 1 102 ? -17.645 8.042 1.202 1.00 86.62 102 ASP A N 1
ATOM 753 C CA . ASP A 1 102 ? -18.659 6.973 1.144 1.00 86.62 102 ASP A CA 1
ATOM 754 C C . ASP A 1 102 ? -18.225 5.850 0.180 1.00 86.62 102 ASP A C 1
ATOM 756 O O . ASP A 1 102 ? -18.319 4.660 0.491 1.00 86.62 102 ASP A O 1
ATOM 760 N N . ASP A 1 103 ? -17.679 6.246 -0.974 1.00 89.69 103 ASP A N 1
ATOM 761 C CA . ASP A 1 103 ? -17.061 5.372 -1.975 1.00 89.69 103 ASP A CA 1
ATOM 762 C C . ASP A 1 103 ? -15.544 5.334 -1.756 1.00 89.69 103 ASP A C 1
ATOM 764 O O . ASP A 1 103 ? -14.791 6.077 -2.398 1.00 89.69 103 ASP A O 1
ATOM 768 N N . LEU A 1 104 ? -15.113 4.477 -0.824 1.00 94.19 10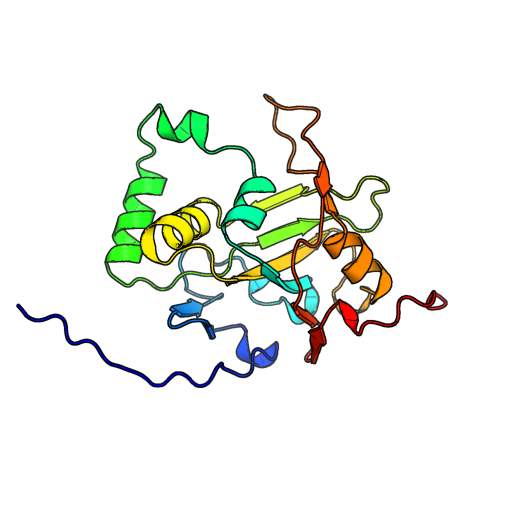4 LEU A N 1
ATOM 769 C CA . LEU A 1 104 ? -13.700 4.250 -0.525 1.00 94.19 104 LEU A CA 1
ATOM 770 C C . LEU A 1 104 ? -12.937 3.889 -1.798 1.00 94.19 104 LEU A C 1
ATOM 772 O O . LEU A 1 104 ? -13.213 2.889 -2.467 1.00 94.19 104 LEU A O 1
ATOM 776 N N . ARG A 1 105 ? -11.948 4.718 -2.122 1.00 95.50 105 ARG A N 1
ATOM 777 C CA . ARG A 1 105 ? -11.170 4.588 -3.347 1.00 95.50 105 ARG A CA 1
ATOM 778 C C . ARG A 1 105 ? -9.708 4.907 -3.136 1.00 95.50 105 ARG A C 1
ATOM 780 O O . ARG A 1 105 ? -9.361 5.759 -2.317 1.00 95.50 105 ARG A O 1
ATOM 787 N N . VAL A 1 106 ? -8.877 4.313 -3.981 1.00 97.62 106 VAL A N 1
ATOM 788 C CA . VAL A 1 106 ? -7.484 4.728 -4.130 1.00 97.62 106 VAL A CA 1
ATOM 789 C C . VAL A 1 106 ? -7.448 6.127 -4.744 1.00 97.62 106 VAL A C 1
ATOM 791 O O . VAL A 1 106 ? -7.988 6.380 -5.825 1.00 97.62 106 VAL A O 1
ATOM 794 N N . ARG A 1 107 ? -6.857 7.065 -4.005 1.00 96.56 107 ARG A N 1
ATOM 795 C CA . ARG A 1 107 ? -6.678 8.471 -4.393 1.00 96.56 107 ARG A CA 1
ATOM 796 C C . ARG A 1 107 ? -5.304 8.740 -4.993 1.00 96.56 107 ARG A C 1
ATOM 798 O O . ARG A 1 107 ? -5.167 9.698 -5.743 1.00 96.56 107 ARG A O 1
ATOM 805 N N . SER A 1 108 ? -4.319 7.935 -4.616 1.00 96.31 108 SER A N 1
ATOM 806 C CA . SER A 1 108 ? -2.954 7.965 -5.131 1.00 96.31 108 SER A CA 1
ATOM 807 C C . SER A 1 108 ? -2.283 6.631 -4.817 1.00 96.31 108 SER A C 1
ATOM 809 O O . SER A 1 108 ? -2.693 5.939 -3.879 1.00 96.31 108 SER A O 1
ATOM 811 N N . HIS A 1 109 ? -1.252 6.285 -5.573 1.00 96.94 109 HIS A N 1
ATOM 812 C CA . HIS A 1 109 ? -0.414 5.127 -5.314 1.00 96.94 109 HIS A CA 1
ATOM 813 C C . HIS A 1 109 ? 1.039 5.425 -5.682 1.00 96.94 109 HIS A C 1
ATOM 815 O O . HIS A 1 109 ? 1.334 6.317 -6.478 1.00 96.94 109 HIS A O 1
ATOM 821 N N . GLU A 1 110 ? 1.948 4.621 -5.150 1.00 96.00 110 GLU A N 1
ATOM 822 C CA . GLU A 1 110 ? 3.320 4.530 -5.640 1.00 96.00 110 GLU A CA 1
ATOM 823 C C . GLU A 1 110 ? 3.803 3.085 -5.467 1.00 96.00 110 GLU A C 1
ATOM 825 O O . GLU A 1 110 ? 3.278 2.327 -4.649 1.00 96.00 110 GLU A O 1
ATOM 830 N N . GLY A 1 111 ? 4.765 2.671 -6.288 1.00 95.50 111 GLY A N 1
ATOM 831 C CA . GLY A 1 111 ? 5.384 1.356 -6.194 1.00 95.50 111 GLY A CA 1
ATOM 832 C C . GLY A 1 111 ? 4.836 0.371 -7.211 1.00 95.50 111 GLY A C 1
ATOM 833 O O . GLY A 1 111 ? 5.326 -0.746 -7.272 1.00 95.50 111 GLY A O 1
ATOM 834 N N . ARG A 1 112 ? 3.902 0.781 -8.080 1.00 95.56 112 ARG A N 1
ATOM 835 C CA . ARG A 1 112 ? 3.295 -0.059 -9.130 1.00 95.56 112 ARG A CA 1
ATOM 836 C C . ARG A 1 112 ? 4.318 -0.836 -9.959 1.00 95.56 112 ARG A C 1
ATOM 838 O O . ARG A 1 112 ? 4.174 -2.043 -10.107 1.00 95.56 112 ARG A O 1
ATOM 845 N N . HIS A 1 113 ? 5.377 -0.186 -10.439 1.00 94.00 113 HIS A N 1
ATOM 846 C CA . HIS A 1 113 ? 6.433 -0.870 -11.197 1.00 94.00 113 HIS A CA 1
ATOM 847 C C . HIS A 1 113 ? 7.277 -1.815 -10.336 1.00 94.00 113 HIS A C 1
ATOM 849 O O . HIS A 1 113 ? 7.648 -2.891 -10.797 1.00 94.00 113 HIS A O 1
ATOM 855 N N . ARG A 1 114 ? 7.540 -1.458 -9.071 1.00 94.50 114 ARG A N 1
ATOM 856 C CA . ARG A 1 114 ? 8.248 -2.342 -8.131 1.00 94.50 114 ARG A CA 1
ATOM 857 C C . ARG A 1 114 ? 7.410 -3.573 -7.807 1.00 94.50 114 ARG A C 1
ATOM 859 O O . ARG A 1 114 ? 7.931 -4.679 -7.813 1.00 94.50 114 ARG A O 1
ATOM 866 N N . THR A 1 115 ? 6.113 -3.399 -7.591 1.00 96.19 115 THR A N 1
ATOM 867 C CA . THR A 1 115 ? 5.175 -4.492 -7.336 1.00 96.19 115 THR A CA 1
ATOM 868 C C . THR A 1 115 ? 5.022 -5.401 -8.553 1.00 96.19 115 THR A C 1
ATOM 870 O O . THR A 1 115 ? 5.016 -6.618 -8.405 1.00 96.19 115 THR A O 1
ATOM 873 N N . ASP A 1 116 ? 4.967 -4.843 -9.763 1.00 95.25 116 ASP A N 1
ATOM 874 C CA . ASP A 1 116 ? 4.959 -5.624 -11.005 1.00 95.25 116 ASP A CA 1
ATOM 875 C C . ASP A 1 116 ? 6.274 -6.396 -11.209 1.00 95.25 116 ASP A C 1
ATOM 877 O O . ASP A 1 116 ? 6.236 -7.575 -11.561 1.00 95.25 116 ASP A O 1
ATOM 881 N N . PHE A 1 117 ? 7.428 -5.798 -10.897 1.00 92.75 117 PHE A N 1
ATOM 882 C CA . PHE A 1 117 ? 8.698 -6.526 -10.840 1.00 92.75 117 PHE A CA 1
ATOM 883 C C . PHE A 1 117 ? 8.637 -7.668 -9.816 1.00 92.75 117 PHE A C 1
ATOM 885 O O . PHE A 1 117 ? 8.991 -8.803 -10.137 1.00 92.75 117 PHE A O 1
ATOM 892 N N . ILE A 1 118 ? 8.136 -7.402 -8.605 1.00 93.19 118 ILE A N 1
ATOM 893 C CA . ILE A 1 118 ? 8.021 -8.421 -7.559 1.00 93.19 118 ILE A CA 1
ATOM 894 C C . ILE A 1 118 ? 7.155 -9.593 -8.034 1.00 93.19 118 ILE A C 1
ATOM 896 O O . ILE A 1 118 ? 7.591 -10.739 -7.940 1.00 93.19 118 ILE A O 1
ATOM 900 N N . LEU A 1 119 ? 5.984 -9.308 -8.610 1.00 95.12 119 LEU A N 1
ATOM 901 C CA . LEU A 1 119 ? 5.070 -10.320 -9.136 1.00 95.12 119 LEU A CA 1
ATOM 902 C C . LEU A 1 119 ? 5.740 -11.197 -10.201 1.00 95.12 119 LEU A C 1
ATOM 904 O O . LEU A 1 119 ? 5.638 -12.422 -10.158 1.00 95.12 119 LEU A O 1
ATOM 908 N N . ARG A 1 120 ? 6.447 -10.581 -11.155 1.00 92.56 120 ARG A N 1
ATOM 909 C CA . ARG A 1 120 ? 7.092 -11.298 -12.268 1.00 92.56 120 ARG A CA 1
ATOM 910 C C . ARG A 1 120 ? 8.272 -12.161 -11.825 1.00 92.56 120 ARG A C 1
ATOM 912 O O . ARG A 1 120 ? 8.497 -13.210 -12.421 1.00 92.56 120 ARG A O 1
ATOM 919 N N . HIS A 1 121 ? 9.034 -11.718 -10.826 1.00 91.88 121 HIS A N 1
ATOM 920 C CA . HIS A 1 121 ? 10.297 -12.358 -10.443 1.00 91.88 121 HIS A CA 1
ATOM 921 C C . HIS A 1 121 ? 10.197 -13.255 -9.213 1.00 91.88 121 HIS A C 1
ATOM 923 O O . HIS A 1 121 ? 10.992 -14.183 -9.077 1.00 91.88 121 HIS A O 1
ATOM 929 N N . PHE A 1 122 ? 9.236 -13.000 -8.329 1.00 90.62 122 PHE A N 1
ATOM 930 C CA . PHE A 1 122 ? 9.103 -13.736 -7.077 1.00 90.62 122 PHE A CA 1
ATOM 931 C C . PHE A 1 122 ? 7.690 -14.268 -6.814 1.00 90.62 122 PHE A C 1
ATOM 933 O O . PHE A 1 122 ? 7.464 -14.861 -5.764 1.00 90.62 122 PHE A O 1
ATOM 940 N N . GLY A 1 123 ? 6.757 -14.083 -7.749 1.00 95.25 123 GLY A N 1
ATOM 941 C CA . GLY A 1 123 ? 5.397 -14.595 -7.636 1.00 95.25 123 GLY A CA 1
ATOM 942 C C . GLY A 1 123 ? 4.468 -13.710 -6.807 1.00 95.25 123 GLY A C 1
ATOM 943 O O . GLY A 1 123 ? 4.779 -12.570 -6.470 1.00 95.25 123 GLY A O 1
ATOM 944 N N . ASP A 1 124 ? 3.287 -14.252 -6.518 1.00 97.19 124 ASP A N 1
ATOM 945 C CA . ASP A 1 124 ? 2.150 -13.513 -5.957 1.00 97.19 124 ASP A CA 1
ATOM 946 C C . ASP A 1 124 ? 1.968 -13.732 -4.443 1.00 97.19 124 ASP A C 1
ATOM 948 O O . ASP A 1 124 ? 0.852 -13.824 -3.930 1.00 97.19 124 ASP A O 1
ATOM 952 N N . GLU A 1 125 ? 3.079 -13.873 -3.719 1.00 95.62 125 GLU A N 1
ATOM 953 C CA . GLU A 1 125 ? 3.069 -13.974 -2.256 1.00 95.62 125 GLU A CA 1
ATOM 954 C C . GLU A 1 125 ? 2.806 -12.601 -1.611 1.00 95.62 125 GLU A C 1
ATOM 956 O O . GLU A 1 125 ? 3.301 -11.596 -2.129 1.00 95.62 125 GLU A O 1
ATOM 961 N N . PRO A 1 126 ? 2.062 -12.520 -0.486 1.00 96.31 126 PRO A N 1
ATOM 962 C CA . PRO A 1 126 ? 1.772 -11.252 0.178 1.00 96.31 126 PRO A CA 1
ATOM 963 C C . PRO A 1 126 ? 3.027 -10.442 0.515 1.00 96.31 126 PRO A C 1
ATOM 965 O O . PRO A 1 126 ? 3.978 -10.941 1.126 1.00 96.31 126 PRO A O 1
ATOM 968 N N . ILE A 1 127 ? 2.993 -9.165 0.144 1.00 95.81 127 ILE A N 1
ATOM 969 C CA . ILE A 1 127 ? 4.036 -8.182 0.419 1.00 95.81 127 ILE A CA 1
ATOM 970 C C . ILE A 1 127 ? 3.508 -7.074 1.330 1.00 95.81 127 ILE A C 1
ATOM 972 O O . ILE A 1 127 ? 2.306 -6.793 1.329 1.00 95.81 127 ILE A O 1
ATOM 976 N N . PRO A 1 128 ? 4.399 -6.412 2.085 1.00 95.88 128 PRO A N 1
ATOM 977 C CA . PRO A 1 128 ? 4.018 -5.273 2.894 1.00 95.88 128 PRO A CA 1
ATOM 978 C C . PRO A 1 128 ? 3.682 -4.079 1.988 1.00 95.88 128 PRO A C 1
ATOM 980 O O . PRO A 1 128 ? 4.481 -3.658 1.144 1.00 95.88 128 PRO A O 1
ATOM 983 N N . VAL A 1 129 ? 2.484 -3.534 2.169 1.00 97.69 129 VAL A N 1
ATOM 984 C CA . VAL A 1 129 ? 1.986 -2.347 1.468 1.00 97.69 129 VAL A CA 1
ATOM 985 C C . VAL A 1 129 ? 1.527 -1.333 2.502 1.00 97.69 129 VAL A C 1
ATOM 987 O O . VAL A 1 129 ? 0.760 -1.664 3.404 1.00 97.69 129 VAL A O 1
ATOM 990 N N . ALA A 1 130 ? 1.962 -0.086 2.357 1.00 97.44 130 ALA A N 1
ATOM 991 C CA . ALA A 1 130 ? 1.479 1.001 3.194 1.00 97.44 130 ALA A CA 1
ATOM 992 C C . ALA A 1 130 ? 0.090 1.470 2.733 1.00 97.44 130 ALA A C 1
ATOM 994 O O . ALA A 1 130 ? -0.120 1.764 1.555 1.00 97.44 130 ALA A O 1
ATOM 995 N N . ILE A 1 131 ? -0.846 1.603 3.666 1.00 98.12 131 ILE A N 1
ATOM 996 C CA . ILE A 1 131 ? -2.098 2.331 3.455 1.00 98.12 131 ILE A CA 1
ATOM 997 C C . ILE A 1 131 ? -1.961 3.678 4.153 1.00 98.12 131 ILE A C 1
ATOM 999 O O . ILE A 1 131 ? -1.805 3.725 5.371 1.00 98.12 131 ILE A O 1
ATOM 1003 N N . LEU A 1 132 ? -1.989 4.761 3.380 1.00 97.75 132 LEU A N 1
ATOM 1004 C CA . LEU A 1 132 ? -1.892 6.134 3.876 1.00 97.75 132 LEU A CA 1
ATOM 1005 C C . LEU A 1 132 ? -3.277 6.784 3.912 1.00 97.75 132 LEU A C 1
ATOM 1007 O O . LEU A 1 132 ? -4.086 6.574 3.004 1.00 97.75 132 LEU A O 1
ATOM 1011 N N . PHE A 1 133 ? -3.533 7.612 4.922 1.00 97.38 133 PHE A N 1
ATOM 1012 C CA . PHE A 1 133 ? -4.812 8.304 5.081 1.00 97.38 133 PHE A CA 1
ATOM 1013 C C . PHE A 1 133 ? -4.682 9.813 4.851 1.00 97.38 133 PHE A C 1
ATOM 1015 O O . PHE A 1 133 ? -3.861 10.502 5.458 1.00 97.38 133 PHE A O 1
ATOM 1022 N N . ASN A 1 134 ? -5.529 10.338 3.967 1.00 91.12 134 ASN A N 1
ATOM 1023 C CA . ASN A 1 134 ? -5.623 11.759 3.658 1.00 91.12 134 ASN A CA 1
ATOM 1024 C C . ASN A 1 134 ? -6.646 12.440 4.572 1.00 91.12 134 ASN A C 1
ATOM 1026 O O . ASN A 1 134 ? -7.796 12.624 4.188 1.00 91.12 134 ASN A O 1
ATOM 1030 N N . GLY A 1 135 ? -6.205 12.868 5.752 1.00 88.31 135 GLY A N 1
ATOM 1031 C CA . GLY A 1 135 ? -7.027 13.633 6.696 1.00 88.31 135 GLY A CA 1
ATOM 1032 C C . GLY A 1 135 ? -6.944 13.055 8.098 1.00 88.31 135 GLY A C 1
ATOM 1033 O O . GLY A 1 135 ? -6.593 13.769 9.036 1.00 88.31 135 GLY A O 1
ATOM 1034 N N . GLU A 1 136 ? -7.171 11.753 8.216 1.00 93.44 136 GLU A N 1
ATOM 1035 C CA . GLU A 1 136 ? -6.992 10.998 9.451 1.00 93.44 136 GLU A CA 1
ATOM 1036 C C . GLU A 1 136 ? -5.505 10.737 9.757 1.00 93.44 136 GLU A C 1
ATOM 1038 O O . GLU A 1 136 ? -4.620 10.833 8.896 1.00 93.44 136 GLU A O 1
ATOM 1043 N N . ARG A 1 137 ? -5.204 10.437 11.022 1.00 95.19 137 ARG A N 1
ATOM 1044 C CA . ARG A 1 137 ? -3.922 9.860 11.447 1.00 95.19 137 ARG A CA 1
ATOM 1045 C C . ARG A 1 137 ? -4.113 8.403 11.808 1.00 95.19 137 ARG A C 1
ATOM 1047 O O . ARG A 1 137 ? -5.220 7.994 12.128 1.00 95.19 137 ARG A O 1
ATOM 1054 N N . ALA A 1 138 ? -3.024 7.639 11.833 1.00 94.88 138 ALA A N 1
ATOM 1055 C CA . ALA A 1 138 ? -3.054 6.224 12.201 1.00 94.88 138 ALA A CA 1
ATOM 1056 C C . ALA A 1 138 ? -3.832 5.984 13.510 1.00 94.88 138 ALA A C 1
ATOM 1058 O O . ALA A 1 138 ? -4.709 5.134 13.577 1.00 94.88 138 ALA A O 1
ATOM 1059 N N . ARG A 1 139 ? -3.602 6.815 14.534 1.00 95.31 139 ARG A N 1
ATOM 1060 C CA . ARG A 1 139 ? -4.308 6.723 15.826 1.00 95.31 139 ARG A CA 1
ATOM 1061 C C . ARG A 1 139 ? -5.829 6.914 15.759 1.00 95.31 139 ARG A C 1
ATOM 1063 O O . ARG A 1 139 ? -6.510 6.542 16.706 1.00 95.31 139 ARG A O 1
ATOM 1070 N N . ASP A 1 140 ? -6.336 7.529 14.694 1.00 95.44 140 ASP A N 1
ATOM 1071 C CA . ASP A 1 140 ? -7.761 7.809 14.502 1.00 95.44 140 ASP A CA 1
ATOM 1072 C C . ASP A 1 140 ? -8.464 6.673 13.726 1.00 95.44 140 ASP A C 1
ATOM 1074 O O . ASP A 1 140 ? -9.687 6.667 13.609 1.00 95.44 140 ASP A O 1
ATOM 1078 N N . VAL A 1 141 ? -7.700 5.710 13.194 1.00 95.31 141 VAL A N 1
ATOM 1079 C CA . VAL A 1 141 ? -8.205 4.583 12.397 1.00 95.31 141 VAL A CA 1
ATOM 1080 C C . VAL A 1 141 ? -8.693 3.475 13.322 1.00 95.31 141 VAL A C 1
ATOM 1082 O O . VAL A 1 141 ? -7.939 2.971 14.160 1.00 95.31 141 VAL A O 1
ATOM 1085 N N . THR A 1 142 ? -9.946 3.066 13.138 1.00 94.88 142 THR A N 1
ATOM 1086 C CA . THR A 1 142 ? -10.595 2.025 13.945 1.00 94.88 142 THR A CA 1
ATOM 1087 C C . THR A 1 142 ? -10.525 0.645 13.276 1.00 94.88 142 THR A C 1
ATOM 1089 O O . THR A 1 142 ? -10.357 0.559 12.056 1.00 94.88 142 THR A O 1
ATOM 1092 N N . PRO A 1 143 ? -10.735 -0.458 14.023 1.00 95.12 143 PRO A N 1
ATOM 1093 C CA . PRO A 1 143 ? -10.858 -1.790 13.425 1.00 95.12 143 PRO A CA 1
ATOM 1094 C C . PRO A 1 143 ? -11.970 -1.878 12.368 1.00 95.12 143 PRO A C 1
ATOM 1096 O O . PRO A 1 143 ? -11.802 -2.536 11.342 1.00 95.12 143 PRO A O 1
ATOM 1099 N N . HIS A 1 144 ? -13.079 -1.156 12.568 1.00 94.44 144 HIS A N 1
ATOM 1100 C CA . HIS A 1 144 ? -14.155 -1.065 11.581 1.00 94.44 144 HIS A CA 1
ATOM 1101 C C . HIS A 1 144 ? -13.666 -0.466 10.251 1.00 94.44 144 HIS A C 1
ATOM 1103 O O . HIS A 1 144 ? -14.022 -0.969 9.186 1.00 94.44 144 HIS A O 1
ATOM 1109 N N . ASP A 1 145 ? -12.827 0.574 10.287 1.00 95.94 145 ASP A N 1
ATOM 1110 C CA . ASP A 1 145 ? -12.268 1.179 9.072 1.00 95.94 145 ASP A CA 1
ATOM 1111 C C . ASP A 1 145 ? -11.353 0.196 8.330 1.00 95.94 145 ASP A C 1
ATOM 1113 O O . ASP A 1 145 ? -11.442 0.068 7.109 1.00 95.94 145 ASP A O 1
ATOM 1117 N N . ILE A 1 146 ? -10.527 -0.556 9.063 1.00 96.81 146 ILE A N 1
ATOM 1118 C CA . ILE A 1 146 ? -9.630 -1.574 8.499 1.00 96.81 146 ILE A CA 1
ATOM 1119 C C . ILE A 1 146 ? -10.424 -2.695 7.823 1.00 96.81 146 ILE A C 1
ATOM 1121 O O . ILE A 1 146 ? -10.123 -3.059 6.684 1.00 96.81 146 ILE A O 1
ATOM 1125 N N . VAL A 1 147 ? -11.467 -3.210 8.481 1.00 96.00 147 VAL A N 1
ATOM 1126 C CA . VAL A 1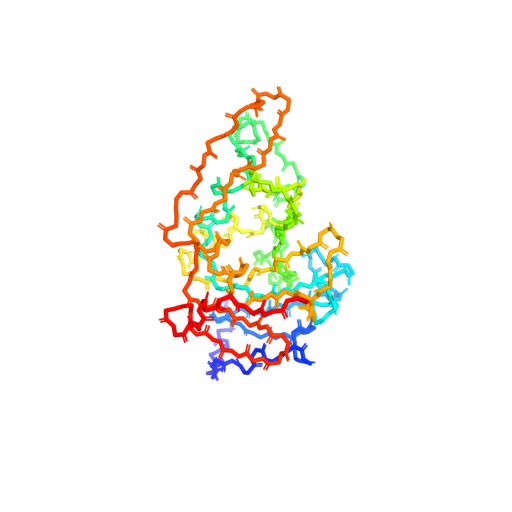 147 ? -12.348 -4.237 7.903 1.00 96.00 147 VAL A CA 1
ATOM 1127 C C . VAL A 1 147 ? -13.083 -3.699 6.676 1.00 96.00 147 VAL A C 1
ATOM 1129 O O . VAL A 1 147 ? -13.174 -4.395 5.665 1.00 96.00 147 VAL A O 1
ATOM 1132 N N . ARG A 1 148 ? -13.547 -2.444 6.716 1.00 95.44 148 ARG A N 1
ATOM 1133 C CA . ARG A 1 148 ? -14.187 -1.787 5.568 1.00 95.44 148 ARG A CA 1
ATOM 1134 C C . ARG A 1 148 ? -13.237 -1.686 4.372 1.00 95.44 148 ARG A C 1
ATOM 1136 O O . ARG A 1 148 ? -13.665 -1.950 3.255 1.00 95.44 148 ARG A O 1
ATOM 1143 N N . ILE A 1 149 ? -11.964 -1.351 4.596 1.00 97.44 149 ILE A N 1
ATOM 1144 C CA . ILE A 1 149 ? -10.937 -1.339 3.543 1.00 97.44 149 ILE A CA 1
ATOM 1145 C C . ILE A 1 149 ? -10.681 -2.758 3.019 1.00 97.44 149 ILE A C 1
ATOM 1147 O O . ILE A 1 149 ? -10.656 -2.966 1.810 1.00 97.44 149 ILE A O 1
ATOM 1151 N N . CYS A 1 150 ? -10.503 -3.736 3.911 1.00 97.88 150 CYS A N 1
ATOM 1152 C CA . CYS A 1 150 ? -10.263 -5.135 3.547 1.00 97.88 150 CYS A CA 1
ATOM 1153 C C . CYS A 1 150 ? -11.392 -5.707 2.676 1.00 97.88 150 CYS A C 1
ATOM 1155 O O . CYS A 1 150 ? -11.119 -6.471 1.750 1.00 97.88 150 CYS A O 1
ATOM 1157 N N . ALA A 1 151 ? -12.642 -5.315 2.941 1.00 96.81 151 ALA A N 1
ATOM 1158 C CA . ALA A 1 151 ? -13.819 -5.776 2.210 1.00 96.81 151 ALA A CA 1
ATOM 1159 C C . ALA A 1 151 ? -13.852 -5.327 0.739 1.00 96.81 151 ALA A C 1
ATOM 1161 O O . ALA A 1 151 ? -14.527 -5.965 -0.068 1.00 96.81 151 ALA A O 1
ATOM 1162 N N . GLY A 1 152 ? -13.129 -4.265 0.379 1.00 97.12 152 GLY A N 1
ATOM 1163 C CA . GLY A 1 152 ? -12.991 -3.828 -1.003 1.00 97.12 152 GLY A CA 1
ATOM 1164 C C . GLY A 1 152 ? -12.672 -2.344 -1.139 1.00 97.12 152 GLY A C 1
ATOM 1165 O O . GLY A 1 152 ? -12.965 -1.528 -0.265 1.00 97.12 152 GLY A O 1
ATOM 1166 N N . LEU A 1 153 ? -12.078 -1.988 -2.275 1.00 97.62 153 LEU A N 1
ATOM 1167 C CA . LEU A 1 153 ? -11.733 -0.614 -2.627 1.00 97.62 153 LEU A CA 1
ATOM 1168 C C . LEU A 1 153 ? -12.005 -0.370 -4.103 1.00 97.62 153 LEU A C 1
ATOM 1170 O O . LEU A 1 153 ? -11.739 -1.217 -4.959 1.00 97.62 153 LEU A O 1
ATOM 1174 N N . ARG A 1 154 ? -12.460 0.838 -4.432 1.00 97.06 154 ARG A N 1
ATOM 1175 C CA . ARG A 1 154 ? -12.473 1.266 -5.825 1.00 97.06 154 ARG A CA 1
ATOM 1176 C C . ARG A 1 154 ? -11.054 1.606 -6.268 1.00 97.06 154 ARG A C 1
ATOM 1178 O O . ARG A 1 154 ? -10.349 2.380 -5.613 1.00 97.06 154 ARG A O 1
ATOM 1185 N N . ARG A 1 155 ? -10.662 1.057 -7.416 1.00 96.12 155 ARG A N 1
ATOM 1186 C CA . ARG A 1 155 ? -9.377 1.337 -8.066 1.00 96.12 155 ARG A CA 1
ATOM 1187 C C . ARG A 1 155 ? -9.217 2.835 -8.347 1.00 96.12 155 ARG A C 1
ATOM 1189 O O . ARG A 1 155 ? -10.203 3.564 -8.498 1.00 96.12 155 ARG A O 1
ATOM 1196 N N . GLU A 1 156 ? -7.976 3.299 -8.447 1.00 95.19 156 GLU A N 1
ATOM 1197 C CA . GLU A 1 156 ? -7.700 4.687 -8.804 1.00 95.19 156 GLU A CA 1
ATOM 1198 C C . GLU A 1 156 ? -8.334 5.074 -10.151 1.00 95.19 156 GLU A C 1
ATOM 1200 O O . GLU A 1 156 ? -8.343 4.318 -11.133 1.00 95.19 156 GLU A O 1
ATOM 1205 N N . ARG A 1 157 ? -8.876 6.295 -10.176 1.00 92.94 157 ARG A N 1
ATOM 1206 C CA . ARG A 1 157 ? -9.484 6.916 -11.351 1.00 92.94 157 ARG A CA 1
ATOM 1207 C C . ARG A 1 157 ? -8.418 7.581 -12.213 1.00 92.94 157 ARG A C 1
ATOM 1209 O O . ARG A 1 157 ? -7.692 8.440 -11.726 1.00 92.94 157 ARG A O 1
ATOM 1216 N N . THR A 1 158 ? -8.451 7.314 -13.513 1.00 89.75 158 THR A N 1
ATOM 1217 C CA . THR A 1 158 ? -7.684 8.067 -14.516 1.00 89.75 158 THR A CA 1
ATOM 1218 C C . THR A 1 158 ? -8.611 8.911 -15.392 1.00 89.75 158 THR A C 1
ATOM 1220 O O . THR A 1 158 ? -9.837 8.816 -15.300 1.00 89.75 158 THR A O 1
ATOM 1223 N N . SER A 1 159 ? -8.038 9.759 -16.247 1.00 87.06 159 SER A N 1
ATOM 1224 C CA . SER A 1 159 ? -8.789 10.450 -17.303 1.00 87.06 159 SER A CA 1
ATOM 1225 C C . SER A 1 159 ? -9.420 9.472 -18.303 1.00 87.06 159 SER A C 1
ATOM 1227 O O . SER A 1 159 ? -10.515 9.729 -18.795 1.00 87.06 159 SER A O 1
ATOM 1229 N N . GLU A 1 160 ? -8.746 8.352 -18.575 1.00 85.69 160 GLU A N 1
ATOM 1230 C CA . GLU A 1 160 ? -9.184 7.314 -19.518 1.00 85.69 160 GLU A CA 1
ATOM 1231 C C . GLU A 1 160 ? -10.262 6.399 -18.924 1.00 85.69 160 GLU A C 1
ATOM 1233 O O . GLU A 1 160 ? -11.151 5.940 -19.638 1.00 85.69 160 GLU A O 1
ATOM 1238 N N . GLU A 1 161 ? -10.232 6.178 -17.607 1.00 87.06 161 GLU A N 1
ATOM 1239 C CA . GLU A 1 161 ? -11.212 5.363 -16.895 1.00 87.06 161 GLU A CA 1
ATOM 1240 C C . GLU A 1 161 ? -11.832 6.160 -15.733 1.00 87.06 161 GLU A C 1
ATOM 1242 O O . GLU A 1 161 ? -11.419 6.031 -14.575 1.00 87.06 161 GLU A O 1
ATOM 1247 N N . PRO A 1 162 ? -12.842 7.009 -16.014 1.00 88.00 162 PRO A N 1
ATOM 1248 C CA . PRO A 1 162 ? -13.428 7.907 -15.018 1.00 88.00 162 PRO A CA 1
ATOM 1249 C C . PRO A 1 162 ? -14.287 7.186 -13.965 1.00 88.00 162 PRO A C 1
ATOM 1251 O O . PRO A 1 162 ? -14.594 7.766 -12.918 1.00 88.00 162 PRO A O 1
ATOM 1254 N N . ARG A 1 163 ? -14.693 5.939 -14.240 1.00 89.81 163 ARG A N 1
ATOM 1255 C CA . ARG A 1 163 ? -15.514 5.081 -13.368 1.00 89.81 163 ARG A CA 1
ATOM 1256 C C . ARG A 1 163 ? -14.873 3.695 -13.219 1.00 89.81 163 ARG A C 1
ATOM 1258 O O . ARG A 1 163 ? -15.416 2.727 -13.746 1.00 89.81 163 ARG A O 1
ATOM 1265 N N . PRO A 1 164 ? -13.723 3.609 -12.538 1.00 91.94 164 PRO A N 1
ATOM 1266 C CA . PRO A 1 164 ? -13.037 2.341 -12.347 1.00 91.94 164 PRO A CA 1
ATOM 1267 C C . PRO A 1 164 ? -13.877 1.360 -11.508 1.00 91.94 164 PRO A C 1
ATOM 1269 O O . PRO A 1 164 ? -14.709 1.805 -10.699 1.00 91.94 164 PRO A O 1
A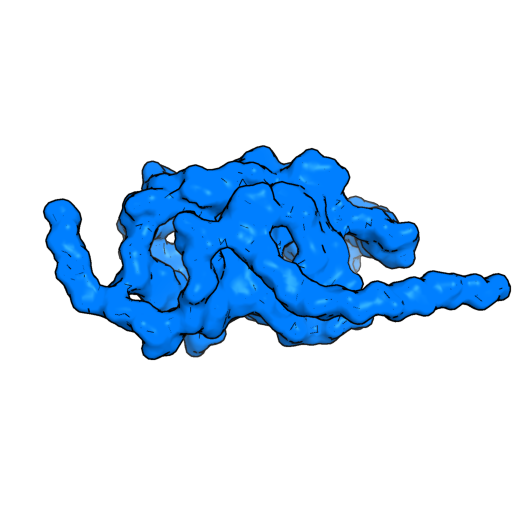TOM 1272 N N . PRO A 1 165 ? -13.676 0.041 -11.673 1.00 92.88 165 PRO A N 1
ATOM 1273 C CA . PRO A 1 165 ? -14.415 -0.975 -10.934 1.00 92.88 165 PRO A CA 1
ATOM 1274 C C . PRO A 1 165 ? -14.095 -0.950 -9.433 1.00 92.88 165 PRO A C 1
ATOM 1276 O O . PRO A 1 165 ? -13.056 -0.445 -8.997 1.00 92.88 165 PRO A O 1
ATOM 1279 N N . MET A 1 166 ? -15.022 -1.505 -8.649 1.00 96.00 166 MET A N 1
ATOM 1280 C CA . MET A 1 166 ? -14.746 -1.942 -7.280 1.00 96.00 166 MET A CA 1
ATOM 1281 C C . MET A 1 166 ? -13.929 -3.232 -7.357 1.00 96.00 166 MET A C 1
ATOM 1283 O O . MET A 1 166 ? -14.251 -4.100 -8.168 1.00 96.00 166 MET A O 1
ATOM 1287 N N . ILE A 1 167 ? -12.880 -3.337 -6.549 1.00 97.31 167 ILE A N 1
ATOM 1288 C CA . ILE A 1 167 ? -12.155 -4.586 -6.343 1.00 97.31 167 ILE A CA 1
ATOM 1289 C C . ILE A 1 167 ? -12.660 -5.172 -5.030 1.00 97.31 167 ILE A C 1
ATOM 1291 O O . ILE A 1 167 ? -12.466 -4.571 -3.971 1.00 97.31 167 ILE A O 1
ATOM 1295 N N . ASP A 1 168 ? -13.346 -6.307 -5.126 1.00 97.31 168 ASP A N 1
ATOM 1296 C CA . ASP A 1 168 ? -13.937 -6.983 -3.976 1.00 97.31 168 ASP A CA 1
ATOM 1297 C C . ASP A 1 168 ? -12.860 -7.681 -3.135 1.00 97.31 168 ASP A C 1
ATOM 1299 O O . ASP A 1 168 ? -11.872 -8.207 -3.656 1.00 97.31 168 ASP A O 1
ATOM 1303 N N . GLY A 1 169 ? -13.058 -7.663 -1.819 1.00 94.81 169 GLY A N 1
ATOM 1304 C CA . GLY A 1 169 ? -12.168 -8.284 -0.853 1.00 94.81 169 GLY A CA 1
ATOM 1305 C C . GLY A 1 169 ? -12.343 -9.804 -0.699 1.00 94.81 169 GLY A C 1
ATOM 1306 O O . GLY A 1 169 ? -13.190 -10.420 -1.349 1.00 94.81 169 GLY A O 1
ATOM 1307 N N . PRO A 1 170 ? -11.566 -10.423 0.209 1.00 96.62 170 PRO A N 1
ATOM 1308 C CA . PRO A 1 170 ? -10.591 -9.769 1.085 1.00 96.62 170 PRO A CA 1
ATOM 1309 C C . PRO A 1 170 ? -9.354 -9.292 0.310 1.00 96.62 170 PRO A C 1
ATOM 1311 O O . PRO A 1 170 ? -8.733 -10.061 -0.420 1.00 96.62 170 PRO A O 1
ATOM 1314 N N . LEU A 1 171 ? -8.983 -8.019 0.479 1.00 98.00 171 LEU A N 1
ATOM 1315 C CA . LEU A 1 171 ? -7.797 -7.443 -0.174 1.00 98.00 171 LEU A CA 1
ATOM 1316 C C . LEU A 1 171 ? -6.482 -7.840 0.523 1.00 98.00 171 LEU A C 1
ATOM 1318 O O . LEU A 1 171 ? -5.417 -7.836 -0.094 1.00 98.00 171 LEU A O 1
ATOM 1322 N N . PHE A 1 172 ? -6.562 -8.156 1.813 1.00 97.69 172 PHE A N 1
ATOM 1323 C CA . PHE A 1 172 ? -5.477 -8.605 2.687 1.00 97.69 172 PHE A CA 1
ATOM 1324 C C . PHE A 1 172 ? -6.085 -9.311 3.903 1.00 97.69 172 PHE A C 1
ATOM 1326 O O . PHE A 1 172 ? -7.250 -9.093 4.230 1.00 97.69 172 PHE A O 1
ATOM 1333 N N . ASP A 1 173 ? -5.302 -10.137 4.583 1.00 95.00 173 ASP A N 1
ATOM 1334 C CA . ASP A 1 173 ? -5.704 -10.894 5.775 1.00 95.00 173 ASP A CA 1
ATOM 1335 C C . ASP A 1 173 ? -4.977 -10.446 7.051 1.00 95.00 173 ASP A C 1
ATOM 1337 O O . ASP A 1 173 ? -5.517 -10.604 8.146 1.00 95.00 173 ASP A O 1
ATOM 1341 N N . ARG A 1 174 ? -3.790 -9.849 6.912 1.00 94.75 174 ARG A N 1
ATOM 1342 C CA . ARG A 1 174 ? -2.940 -9.380 8.010 1.00 94.75 174 ARG A CA 1
ATOM 1343 C C . ARG A 1 174 ? -2.642 -7.888 7.892 1.00 94.75 174 ARG A C 1
ATOM 1345 O O . ARG A 1 174 ? -2.433 -7.362 6.794 1.00 94.75 174 ARG A O 1
ATOM 1352 N N . VAL A 1 175 ? -2.607 -7.213 9.034 1.00 95.12 175 VAL A N 1
ATOM 1353 C CA . VAL A 1 175 ? -2.387 -5.769 9.144 1.00 95.12 175 VAL A CA 1
ATOM 1354 C C . VAL A 1 175 ? -1.568 -5.439 10.382 1.00 95.12 175 VAL A C 1
ATOM 1356 O O . VAL A 1 175 ? -1.807 -5.964 11.463 1.00 95.12 175 VAL A O 1
ATOM 1359 N N . ILE A 1 176 ? -0.626 -4.521 10.214 1.00 93.19 176 ILE A N 1
ATOM 1360 C CA . ILE A 1 176 ? 0.157 -3.921 11.281 1.00 93.19 176 ILE A CA 1
ATOM 1361 C C . ILE A 1 176 ? -0.335 -2.497 11.480 1.00 93.19 176 ILE A C 1
ATOM 1363 O O . ILE A 1 176 ? -0.223 -1.652 10.585 1.00 93.19 176 ILE A O 1
ATOM 1367 N N . HIS A 1 177 ? -0.851 -2.228 12.672 1.00 92.50 177 HIS A N 1
ATOM 1368 C CA . HIS A 1 177 ? -1.409 -0.941 13.057 1.00 92.50 177 HIS A CA 1
ATOM 1369 C C . HIS A 1 177 ? -0.873 -0.523 14.425 1.00 92.50 177 HIS A C 1
ATOM 1371 O O . HIS A 1 177 ? -0.991 -1.270 15.391 1.00 92.50 177 HIS A O 1
ATOM 1377 N N . LEU A 1 178 ? -0.268 0.667 14.512 1.00 89.88 178 LEU A N 1
ATOM 1378 C CA . LEU A 1 178 ? 0.197 1.283 15.771 1.00 89.88 178 LEU A CA 1
ATOM 1379 C C . LEU A 1 178 ? 1.069 0.404 16.689 1.00 89.88 178 LEU A C 1
ATOM 1381 O O . LEU A 1 178 ? 1.032 0.561 17.906 1.00 89.88 178 LEU A O 1
ATOM 1385 N N . GLY A 1 179 ? 1.852 -0.520 16.148 1.00 83.12 179 GLY A N 1
ATOM 1386 C CA . GLY A 1 179 ? 2.691 -1.397 16.977 1.00 83.12 179 GLY A CA 1
ATOM 1387 C C . GLY A 1 179 ? 2.351 -2.855 16.818 1.00 83.12 179 GLY A C 1
ATOM 1388 O O . GLY A 1 179 ? 3.158 -3.724 17.117 1.00 83.12 179 GLY A O 1
ATOM 1389 N N . GLN A 1 180 ? 1.117 -3.106 16.408 1.00 86.31 180 GLN A N 1
ATOM 1390 C CA . GLN A 1 180 ? 0.445 -4.350 16.697 1.00 86.31 180 GLN A CA 1
ATOM 1391 C C . GLN A 1 180 ? 0.070 -5.041 15.401 1.00 86.31 180 GLN A C 1
ATOM 1393 O O . GLN A 1 180 ? -0.377 -4.407 14.448 1.00 86.31 180 GLN A O 1
ATOM 1398 N N . ASP A 1 181 ? 0.279 -6.346 15.393 1.00 89.44 181 ASP A N 1
ATOM 1399 C CA . ASP A 1 181 ? 0.006 -7.224 14.274 1.00 89.44 181 ASP A CA 1
ATOM 1400 C C . ASP A 1 181 ? -1.313 -7.956 14.512 1.00 89.44 181 ASP A C 1
ATOM 1402 O O . ASP A 1 181 ? -1.532 -8.531 15.581 1.00 89.44 181 ASP A O 1
ATOM 1406 N N . PHE A 1 182 ? -2.198 -7.902 13.526 1.00 91.19 182 PHE A N 1
ATOM 1407 C CA . PHE A 1 182 ? -3.553 -8.413 13.623 1.00 91.19 182 PHE A CA 1
ATOM 1408 C C . PHE A 1 182 ? -3.915 -9.240 12.397 1.00 91.19 182 PHE A C 1
ATOM 1410 O O . PHE A 1 182 ? -3.619 -8.868 11.258 1.00 91.19 182 PHE A O 1
ATOM 1417 N N . LEU A 1 183 ? -4.682 -10.302 12.633 1.00 94.06 183 LEU A N 1
ATOM 1418 C CA . LEU A 1 183 ? -5.495 -10.923 11.599 1.00 94.06 183 LEU A CA 1
ATOM 1419 C C . LEU A 1 183 ? -6.820 -10.168 11.489 1.00 94.06 183 LEU A C 1
ATOM 1421 O O . LEU A 1 183 ? -7.517 -9.959 12.482 1.00 94.06 183 LEU A O 1
ATOM 1425 N N . VAL A 1 184 ? -7.204 -9.784 10.273 1.00 92.62 184 VAL A N 1
ATOM 1426 C CA . VAL A 1 184 ? -8.449 -9.039 10.026 1.00 92.62 184 VAL A CA 1
ATOM 1427 C C . VAL A 1 184 ? -9.674 -9.844 10.477 1.00 92.62 184 VAL A C 1
ATOM 1429 O O . VAL A 1 184 ? -10.638 -9.270 10.974 1.00 92.62 184 VAL A O 1
ATOM 1432 N N . SER A 1 185 ? -9.623 -11.176 10.383 1.00 90.44 185 SER A N 1
ATOM 1433 C CA . SER A 1 185 ? -10.688 -12.072 10.856 1.00 90.44 185 SER A CA 1
ATOM 1434 C C . SER A 1 185 ? -10.915 -12.045 12.371 1.00 90.44 185 SER A C 1
ATOM 1436 O O . SER A 1 185 ? -11.934 -12.549 12.834 1.00 90.44 185 SER A O 1
ATOM 1438 N N . GLU A 1 186 ? -9.970 -11.501 13.140 1.00 90.62 186 GLU A N 1
ATOM 1439 C CA . GLU A 1 186 ? -10.015 -11.435 14.606 1.00 90.62 186 GLU A CA 1
ATOM 1440 C C . GLU A 1 186 ? -10.362 -10.030 15.122 1.00 90.62 186 GLU A C 1
ATOM 1442 O O . GLU A 1 186 ? -10.475 -9.821 16.330 1.00 90.62 186 GLU A O 1
ATOM 1447 N N . MET A 1 187 ? -10.539 -9.055 14.226 1.00 89.75 187 MET A N 1
ATOM 1448 C CA . MET A 1 187 ? -10.856 -7.683 14.608 1.00 89.75 187 MET A CA 1
ATOM 1449 C C . MET A 1 187 ? -12.301 -7.538 15.087 1.00 89.75 187 MET A C 1
ATOM 1451 O O . MET A 1 187 ? -13.245 -7.915 14.395 1.00 89.75 187 MET A O 1
ATOM 1455 N N . ASP A 1 188 ? -12.476 -6.913 16.252 1.00 82.81 188 ASP A N 1
ATOM 1456 C CA . ASP A 1 188 ? -13.793 -6.518 16.748 1.00 82.81 188 ASP A CA 1
ATOM 1457 C C . ASP A 1 188 ? -14.298 -5.285 15.984 1.00 82.81 188 ASP A C 1
ATOM 1459 O O . ASP A 1 188 ? -13.768 -4.183 16.123 1.00 82.81 188 ASP A O 1
ATOM 1463 N N . THR A 1 189 ? -15.332 -5.474 15.164 1.00 79.88 189 THR A N 1
ATOM 1464 C CA . THR A 1 189 ? -15.959 -4.408 14.368 1.00 79.88 189 THR A CA 1
ATOM 1465 C C . THR A 1 189 ? -17.094 -3.697 15.095 1.00 79.88 189 THR A C 1
ATOM 1467 O O . THR A 1 189 ? -17.834 -2.935 14.465 1.00 79.88 189 THR A O 1
ATOM 1470 N N . SER A 1 190 ? -17.298 -3.973 16.385 1.00 76.50 190 SER A N 1
ATOM 1471 C CA . SER A 1 190 ? -18.303 -3.276 17.180 1.00 76.50 190 SER A CA 1
ATOM 1472 C C . SER A 1 190 ? -18.076 -1.763 17.080 1.00 76.50 190 SER A C 1
ATOM 1474 O O . SER A 1 190 ? -16.933 -1.312 17.173 1.00 76.50 190 SER A O 1
ATOM 1476 N N . PRO A 1 191 ? -19.128 -0.957 16.856 1.00 64.12 191 PRO A N 1
ATOM 1477 C CA . PRO A 1 191 ? -18.964 0.475 16.664 1.00 64.12 191 PRO A CA 1
ATOM 1478 C C . PRO A 1 191 ? -18.326 1.103 17.905 1.00 64.12 191 PRO A C 1
ATOM 1480 O O . PRO A 1 191 ? -18.927 1.131 18.980 1.00 64.12 191 PRO A O 1
ATOM 1483 N N . THR A 1 192 ? -17.108 1.620 17.751 1.00 60.34 192 THR A N 1
ATOM 1484 C CA . THR A 1 192 ? -16.441 2.385 18.802 1.00 60.34 192 THR A CA 1
ATOM 1485 C C . THR A 1 192 ? -17.132 3.746 18.915 1.00 60.34 192 THR A C 1
ATOM 1487 O O . THR A 1 192 ? -17.267 4.433 17.897 1.00 60.34 192 THR A O 1
ATOM 1490 N N . PRO A 1 193 ? -17.595 4.169 20.106 1.00 55.94 193 PRO A N 1
ATOM 1491 C CA . PRO A 1 193 ? -18.108 5.523 20.276 1.00 55.94 193 PRO A CA 1
ATOM 1492 C C . PRO A 1 193 ? -16.994 6.524 19.934 1.00 55.94 193 PRO A C 1
ATOM 1494 O O . PRO A 1 193 ? -15.897 6.432 20.486 1.00 55.94 193 PRO A O 1
ATOM 1497 N N . ARG A 1 194 ? -17.275 7.422 18.983 1.00 56.62 194 ARG A N 1
ATOM 1498 C CA . ARG A 1 194 ? -16.396 8.539 18.608 1.00 56.62 194 ARG A CA 1
ATOM 1499 C C . ARG A 1 194 ? -16.546 9.701 19.581 1.00 56.62 194 ARG A C 1
ATOM 1501 O O . ARG A 1 194 ? -17.693 9.941 20.025 1.00 56.62 194 ARG A O 1
#

Secondary structure (DSSP, 8-state):
----------------TTTTTEEEETTEEEETTTSBT--TTGGGHHHHEEEEEE-HHHHHHHSPPSHHHHSS--HHHHHHHHHHHTTPPBPPEEEEE-TT-SS-B--EEE-HHHHHHHHHHH-S--EEEEEEESS--GGG--HHHHHHHHHEEEPPP-SS-SSPPEEES-SEEEEEETTEEEEGGG---S----

pLDDT: mean 86.64, std 15.75, range [32.66, 98.5]

Radius of gyration: 16.89 Å; chains: 1; bounding box: 50×32×46 Å

Sequence (194 aa):
MPVVSQTIALNEPDLAPETLKRFSHGGRVYDQVSGLGAVPDVAKIDHYGLVVMMRPSVFLSLCPSLESERRSPNPDADALAEMLAAGQIASMGFLALNLADDDLRVRSHEGRHRTDFILRHFGDEPIPVAILFNGERARDVTPHDIVRICAGLRRERTSEEPRPPMIDGPLFDRVIHLGQDFLVSEMDTSPTPR

Foldseek 3Di:
DDDPPPPDPDPADQCFLVCLCWDAHPRAIAHLPPADPRDVVSNVCLWFFWKFFFWLVLVLLQEDDCVVCVVPPDVVLVVVLVCVVVPTHHHAKEFEWELPDPQIGGADIDCNSVSVSCCVPPNGGTDIYTYGYDPDTLVRDALLSVLVVLQWHFHDADPVRNRGDIDGHNRGQWMGGNRDIDGNVPGDNPDDDD